Protein AF-A0A381YLC5-F1 (afdb_monomer_lite)

pLDDT: mean 78.18, std 20.58, range [37.69, 98.56]

Foldseek 3Di:
DPPPCWDQDPVRDIDGPDDDDDPDDDDPPDQQRWDADDPVSQWIWTHHPVPGTDTGRNDPDPPSDDDDDQADPDPKAAFFDWGDKDFDADCVDPVDQANGAGQWMWTWTAHGIDDPPDRKTKIFTWGDDRHHTDGQWIQTSVRDIDGVPDDDDDDLPQDDDDPPDPDDDRDSQQFDDDPDDPDRPRDPDPVDDPDDDPPDDPVNVDVVVDDDDPVCPPQFPDWDFDADPVRHGPDIDGDHDGPPDDDD

Sequence (248 aa):
SDTDAIAISAGGLVTFSQDVQVEDDIIMDSDGAILSMGESNEIQVIHELNSGILVKHNATGDGSTVRVTLETGEENIELDDVIGSLQYRAPAETTGTDAILVAAAIEAISEGDFSASNNATKLSFMTGVSEAASEAMSLSSTGSLKFPNKQGGDNILLNQTAAAGTDAGDDVTLNGTDGGSSNANSNILMEEAEAITTQTDYNTMHRMMGHMDDTATHMFPNKFKLINSSGTVLTTYHCAGTQEGVTT

Organism: NCBI:txid408172

Radius of gyration: 33.17 Å; chains: 1; bounding box: 62×63×110 Å

Structure (mmCIF, N/CA/C/O backbone):
data_AF-A0A381YLC5-F1
#
_entry.id   AF-A0A381YLC5-F1
#
loop_
_atom_site.group_PDB
_atom_site.id
_atom_site.type_symbol
_atom_site.label_atom_id
_atom_site.label_alt_id
_atom_site.label_comp_id
_atom_site.label_asym_id
_atom_site.label_entity_id
_atom_site.label_seq_id
_atom_site.pdbx_PDB_ins_code
_atom_site.Cartn_x
_atom_site.Cartn_y
_atom_site.Cartn_z
_atom_site.occupancy
_atom_site.B_iso_or_equiv
_atom_site.auth_seq_id
_atom_site.auth_comp_id
_atom_site.auth_asym_id
_atom_site.auth_atom_id
_atom_site.pdbx_PDB_model_num
ATOM 1 N N . SER A 1 1 ? 11.225 4.398 -48.429 1.00 53.34 1 SER A N 1
ATOM 2 C CA . SER A 1 1 ? 12.165 3.644 -47.588 1.00 53.34 1 SER A CA 1
ATOM 3 C C . SER A 1 1 ? 12.481 4.547 -46.431 1.00 53.34 1 SER A C 1
ATOM 5 O O . SER A 1 1 ? 12.924 5.662 -46.680 1.00 53.34 1 SER A O 1
ATOM 7 N N . ASP A 1 2 ? 12.114 4.147 -45.220 1.00 58.34 2 ASP A N 1
ATOM 8 C CA . ASP A 1 2 ? 12.449 4.955 -44.055 1.00 58.34 2 ASP A CA 1
ATOM 9 C C . ASP A 1 2 ? 13.975 5.057 -43.938 1.00 58.34 2 ASP A C 1
ATOM 11 O O . ASP A 1 2 ? 14.687 4.126 -44.327 1.00 58.34 2 ASP A O 1
ATOM 15 N N . THR A 1 3 ? 14.460 6.217 -43.518 1.00 56.22 3 THR A N 1
ATOM 16 C CA . THR A 1 3 ? 15.893 6.490 -43.386 1.00 56.22 3 THR A CA 1
ATOM 17 C C . THR A 1 3 ? 16.329 5.810 -42.096 1.00 56.22 3 THR A C 1
ATOM 19 O O . THR A 1 3 ? 16.197 6.373 -41.021 1.00 56.22 3 THR A O 1
ATOM 22 N N . ASP A 1 4 ? 16.737 4.551 -42.246 1.00 68.56 4 ASP A N 1
ATOM 23 C CA . ASP A 1 4 ? 17.267 3.635 -41.239 1.00 68.56 4 ASP A CA 1
ATOM 24 C C . ASP A 1 4 ? 16.407 3.498 -39.972 1.00 68.56 4 ASP A C 1
ATOM 26 O O . ASP A 1 4 ? 16.719 4.034 -38.912 1.00 68.56 4 ASP A O 1
ATOM 30 N N . ALA A 1 5 ? 15.359 2.667 -40.059 1.00 82.88 5 ALA A N 1
ATOM 31 C CA . ALA A 1 5 ? 14.573 2.225 -38.898 1.00 82.88 5 ALA A CA 1
ATOM 32 C C . ALA A 1 5 ? 15.434 1.604 -37.774 1.00 82.88 5 ALA A C 1
ATOM 34 O O . ALA A 1 5 ? 15.007 1.532 -36.623 1.00 82.88 5 ALA A O 1
ATOM 35 N N . ILE A 1 6 ? 16.646 1.156 -38.125 1.00 92.38 6 ILE A N 1
ATOM 36 C CA . ILE A 1 6 ? 17.671 0.637 -37.225 1.00 92.38 6 ILE A CA 1
ATOM 37 C C . ILE A 1 6 ? 19.016 1.226 -37.654 1.00 92.38 6 ILE A C 1
ATOM 39 O O . ILE A 1 6 ? 19.428 1.042 -38.799 1.00 92.38 6 ILE A O 1
ATOM 43 N N . ALA A 1 7 ? 19.733 1.862 -36.732 1.00 91.19 7 ALA A N 1
ATOM 44 C CA . ALA A 1 7 ? 21.121 2.267 -36.935 1.00 91.19 7 ALA A CA 1
ATOM 45 C C . ALA A 1 7 ? 22.030 1.565 -35.920 1.00 91.19 7 ALA A C 1
ATOM 47 O O . ALA A 1 7 ? 21.676 1.417 -34.753 1.00 91.19 7 ALA A O 1
ATOM 48 N N . ILE A 1 8 ? 23.207 1.125 -36.371 1.00 93.50 8 ILE A N 1
ATOM 49 C CA . ILE A 1 8 ? 24.238 0.523 -35.518 1.00 93.50 8 ILE A CA 1
ATOM 50 C C . ILE A 1 8 ? 25.461 1.435 -35.558 1.00 93.50 8 ILE A C 1
ATOM 52 O O . ILE A 1 8 ? 26.043 1.663 -36.620 1.00 93.50 8 ILE A O 1
ATOM 56 N N . SER A 1 9 ? 25.851 1.981 -34.410 1.00 93.44 9 SER A N 1
ATOM 57 C CA . SER A 1 9 ? 27.033 2.834 -34.315 1.00 93.44 9 SER A CA 1
ATOM 58 C C . SER A 1 9 ? 28.321 2.015 -34.445 1.00 93.44 9 SER A C 1
ATOM 60 O O . SER A 1 9 ? 28.343 0.806 -34.215 1.00 93.44 9 SER A O 1
ATOM 62 N N . ALA A 1 10 ? 29.444 2.679 -34.726 1.00 94.12 10 ALA A N 1
ATOM 63 C CA . ALA A 1 10 ? 30.758 2.026 -34.731 1.00 94.12 10 ALA A CA 1
ATOM 64 C C . ALA A 1 10 ? 31.139 1.398 -33.369 1.00 94.12 10 ALA A C 1
ATOM 66 O O . ALA A 1 10 ? 32.028 0.553 -33.315 1.00 94.12 10 ALA A O 1
ATOM 67 N N . GLY A 1 11 ? 30.472 1.806 -32.281 1.00 93.94 11 GLY A N 1
ATOM 68 C CA . GLY A 1 11 ? 30.622 1.233 -30.942 1.00 93.94 11 GLY A CA 1
ATOM 69 C C . GLY A 1 11 ? 29.635 0.107 -30.618 1.00 93.94 11 GLY A C 1
ATOM 70 O O . GLY A 1 11 ? 29.609 -0.340 -29.478 1.00 93.94 11 GLY A O 1
ATOM 71 N N . GLY A 1 12 ? 28.807 -0.328 -31.575 1.00 93.00 12 GLY A N 1
ATOM 72 C CA . GLY A 1 12 ? 27.823 -1.398 -31.378 1.00 93.00 12 GLY A CA 1
ATOM 73 C C . GLY A 1 12 ? 26.510 -0.961 -30.718 1.00 93.00 12 GLY A C 1
ATOM 74 O O . GLY A 1 12 ? 25.682 -1.815 -30.422 1.00 93.00 12 GLY A O 1
ATOM 75 N N . LEU A 1 13 ? 26.290 0.345 -30.508 1.00 92.38 13 LEU A N 1
ATOM 76 C CA . LEU A 1 13 ? 24.991 0.856 -30.058 1.00 92.38 13 LEU A CA 1
ATOM 77 C C . LEU A 1 13 ? 23.968 0.664 -31.175 1.00 92.38 13 LEU A C 1
ATOM 79 O O . LEU A 1 13 ? 24.164 1.197 -32.266 1.00 92.38 13 LEU A O 1
ATOM 83 N N . VAL A 1 14 ? 22.882 -0.039 -30.879 1.00 93.94 14 VAL A N 1
ATOM 84 C CA . VAL A 1 14 ? 21.739 -0.194 -31.780 1.00 93.94 14 VAL A CA 1
ATOM 85 C C . VAL A 1 14 ? 20.667 0.818 -31.381 1.00 93.94 14 VAL A C 1
ATOM 87 O O . VAL A 1 14 ? 20.264 0.859 -30.222 1.00 93.94 14 VAL A O 1
ATOM 90 N N . THR A 1 15 ? 20.210 1.638 -32.324 1.00 91.62 15 THR A N 1
ATOM 91 C CA . THR A 1 15 ? 19.124 2.608 -32.123 1.00 91.62 15 THR A CA 1
ATOM 92 C C . THR A 1 15 ? 17.980 2.316 -33.077 1.00 91.62 15 THR A C 1
ATOM 94 O O . THR A 1 15 ? 18.220 2.098 -34.264 1.00 91.62 15 THR A O 1
ATOM 97 N N . PHE A 1 16 ? 16.754 2.384 -32.571 1.00 92.25 16 PHE A N 1
ATOM 98 C CA . PHE A 1 16 ? 15.528 2.258 -33.351 1.00 92.25 16 PHE A CA 1
ATOM 99 C C . PHE A 1 16 ? 14.868 3.634 -33.436 1.00 92.25 16 PHE A C 1
ATOM 101 O O . PHE A 1 16 ? 14.804 4.342 -32.432 1.00 92.25 16 PHE A O 1
ATOM 108 N N . SER A 1 17 ? 14.418 4.039 -34.625 1.00 90.44 17 SER A N 1
ATOM 109 C CA . SER A 1 17 ? 13.725 5.327 -34.799 1.00 90.44 17 SER A CA 1
ATOM 110 C C . SER A 1 17 ? 12.283 5.302 -34.279 1.00 90.44 17 SER A C 1
ATOM 112 O O . SER A 1 17 ? 11.689 6.358 -34.088 1.00 90.44 17 SER A O 1
ATOM 114 N N . GLN A 1 18 ? 11.744 4.103 -34.043 1.00 89.81 18 GLN A N 1
ATOM 115 C CA . GLN A 1 18 ? 10.379 3.816 -33.609 1.00 89.81 18 GLN A CA 1
ATOM 116 C C . GLN A 1 18 ? 10.385 2.833 -32.424 1.00 89.81 18 GLN A C 1
ATOM 118 O O . GLN A 1 18 ? 11.443 2.362 -32.001 1.00 89.81 18 GLN A O 1
ATOM 123 N N . ASP A 1 19 ? 9.193 2.492 -31.931 1.00 91.25 19 ASP A N 1
ATOM 124 C CA . ASP A 1 19 ? 8.998 1.514 -30.859 1.00 91.25 19 ASP A CA 1
ATOM 125 C C . ASP A 1 19 ? 9.570 0.133 -31.207 1.00 91.25 19 ASP A C 1
ATOM 127 O O . ASP A 1 19 ? 9.487 -0.341 -32.346 1.00 91.25 19 ASP A O 1
ATOM 131 N N . VAL A 1 20 ? 10.100 -0.543 -30.187 1.00 92.81 20 VAL A N 1
ATOM 132 C CA . VAL A 1 20 ? 10.565 -1.929 -30.281 1.00 92.81 20 VAL A CA 1
ATOM 133 C C . VAL A 1 20 ? 9.460 -2.856 -29.782 1.00 92.81 20 VAL A C 1
ATOM 135 O O . VAL A 1 20 ? 9.033 -2.756 -28.636 1.00 92.81 20 VAL A O 1
ATOM 138 N N . GLN A 1 21 ? 9.024 -3.785 -30.633 1.00 93.00 21 GLN A N 1
ATOM 139 C CA . GLN A 1 21 ? 8.169 -4.908 -30.245 1.00 93.00 21 GLN A CA 1
ATOM 140 C C . GLN A 1 21 ? 9.010 -6.186 -30.270 1.00 93.00 21 GLN A C 1
ATOM 142 O O . GLN A 1 21 ? 9.657 -6.476 -31.277 1.00 93.00 21 GLN A O 1
ATOM 147 N N . VAL A 1 22 ? 9.013 -6.934 -29.167 1.00 94.38 22 VAL A N 1
ATOM 148 C CA . VAL A 1 22 ? 9.697 -8.229 -29.044 1.00 94.38 22 VAL A CA 1
ATOM 149 C C . VAL A 1 22 ? 8.626 -9.286 -28.797 1.00 94.38 22 VAL A C 1
ATOM 151 O O . VAL A 1 22 ? 7.780 -9.105 -27.927 1.00 94.38 22 VAL A O 1
ATOM 154 N N . GLU A 1 23 ? 8.620 -10.353 -29.597 1.00 96.44 23 GLU A N 1
ATOM 155 C CA . GLU A 1 23 ? 7.615 -11.427 -29.490 1.00 96.44 23 GLU A CA 1
ATOM 156 C C . GLU A 1 23 ? 7.843 -12.349 -28.278 1.00 96.44 23 GLU A C 1
ATOM 158 O O . GLU A 1 23 ? 6.945 -13.098 -27.903 1.00 96.44 23 GLU A O 1
ATOM 163 N N . ASP A 1 24 ? 9.036 -12.291 -27.687 1.00 96.12 24 ASP A N 1
ATOM 164 C CA . ASP A 1 24 ? 9.504 -13.146 -26.594 1.00 96.12 24 ASP A CA 1
ATOM 165 C C . ASP A 1 24 ? 10.288 -12.309 -25.556 1.00 96.12 24 ASP A C 1
ATOM 167 O O . ASP A 1 24 ? 10.223 -11.075 -25.553 1.00 96.12 24 ASP A O 1
ATOM 171 N N . ASP A 1 25 ? 11.039 -12.967 -24.678 1.00 95.38 25 ASP A N 1
ATOM 172 C CA . ASP A 1 25 ? 11.755 -12.342 -23.565 1.00 95.38 25 ASP A CA 1
ATOM 173 C C . ASP A 1 25 ? 12.887 -11.373 -23.969 1.00 95.38 25 ASP A C 1
ATOM 175 O O . ASP A 1 25 ? 13.646 -11.580 -24.921 1.00 95.38 25 ASP A O 1
ATOM 179 N N . ILE A 1 26 ? 13.078 -10.337 -23.141 1.00 93.44 26 ILE A N 1
ATOM 180 C CA . ILE A 1 26 ? 14.271 -9.477 -23.143 1.00 93.44 26 ILE A CA 1
ATOM 181 C C . ILE A 1 26 ? 15.200 -9.932 -22.011 1.00 93.44 26 ILE A C 1
ATOM 183 O O . ILE A 1 26 ? 14.907 -9.726 -20.834 1.00 93.44 26 ILE A O 1
ATOM 187 N N . ILE A 1 27 ? 16.349 -10.516 -22.358 1.00 93.81 27 ILE A N 1
ATOM 188 C CA . ILE A 1 27 ? 17.342 -10.984 -21.380 1.00 93.81 27 ILE A CA 1
ATOM 189 C C . ILE A 1 27 ? 18.360 -9.877 -21.086 1.00 93.81 27 ILE A C 1
ATOM 191 O O . ILE A 1 27 ? 19.118 -9.455 -21.959 1.00 93.81 27 ILE A O 1
ATOM 195 N N . MET A 1 28 ? 18.415 -9.449 -19.824 1.00 93.44 28 MET A N 1
ATOM 196 C CA . MET A 1 28 ? 19.415 -8.522 -19.293 1.00 93.44 28 MET A CA 1
ATOM 197 C C . MET A 1 28 ? 20.433 -9.281 -18.419 1.00 93.44 28 MET A C 1
ATOM 199 O O . MET A 1 28 ? 20.331 -9.290 -17.200 1.00 93.44 28 MET A O 1
ATOM 203 N N . ASP A 1 29 ? 21.410 -9.934 -19.054 1.00 93.06 29 ASP A N 1
ATOM 204 C CA . ASP A 1 29 ? 22.278 -10.988 -18.473 1.00 93.06 29 ASP A CA 1
ATOM 205 C C . ASP A 1 29 ? 23.324 -10.519 -17.431 1.00 93.06 29 ASP A C 1
ATOM 207 O O . ASP A 1 29 ? 24.177 -11.284 -16.994 1.00 93.06 29 ASP A O 1
ATOM 211 N N . SER A 1 30 ? 23.323 -9.241 -17.050 1.00 92.88 30 SER A N 1
ATOM 212 C CA . SER A 1 30 ? 24.285 -8.696 -16.083 1.00 92.88 30 SER A CA 1
ATOM 213 C C . SER A 1 30 ? 23.636 -8.420 -14.731 1.00 92.88 30 SER A C 1
ATOM 215 O O . SER A 1 30 ? 22.531 -7.881 -14.643 1.00 92.88 30 SER A O 1
ATOM 217 N N . ASP A 1 31 ? 24.368 -8.697 -13.655 1.00 92.25 31 ASP A N 1
ATOM 218 C CA . ASP A 1 31 ? 24.000 -8.210 -12.327 1.00 92.25 31 ASP A CA 1
ATOM 219 C C . ASP A 1 31 ? 23.991 -6.678 -12.323 1.00 92.25 31 ASP A C 1
ATOM 221 O O . ASP A 1 31 ? 24.934 -6.039 -12.795 1.00 92.25 31 ASP A O 1
ATOM 225 N N . GLY A 1 32 ? 22.910 -6.077 -11.819 1.00 93.94 32 GLY A N 1
ATOM 226 C CA . GLY A 1 32 ? 22.729 -4.628 -11.879 1.00 93.94 32 GLY A CA 1
ATOM 227 C C . GLY A 1 32 ? 22.336 -4.098 -13.257 1.00 93.94 32 GLY A C 1
ATOM 228 O O . GLY A 1 32 ? 22.460 -2.895 -13.481 1.00 93.94 32 GLY A O 1
ATOM 229 N N . ALA A 1 33 ? 21.885 -4.948 -14.187 1.00 96.50 33 ALA A N 1
ATOM 230 C CA . ALA A 1 33 ? 21.338 -4.466 -15.447 1.00 96.50 33 ALA A CA 1
ATOM 231 C C . ALA A 1 33 ? 20.145 -3.524 -15.219 1.00 96.50 33 ALA A C 1
ATOM 233 O O . ALA A 1 33 ? 19.367 -3.689 -14.275 1.00 96.50 33 ALA A O 1
ATOM 234 N N . ILE A 1 34 ? 20.039 -2.517 -16.087 1.00 95.56 34 ILE A N 1
ATOM 235 C CA . ILE A 1 34 ? 19.146 -1.372 -15.920 1.00 95.56 34 ILE A CA 1
ATOM 236 C C . ILE A 1 34 ? 18.247 -1.258 -17.144 1.00 95.56 34 ILE A C 1
ATOM 238 O O . ILE A 1 34 ? 18.739 -1.082 -18.260 1.00 95.56 34 ILE A O 1
ATOM 242 N N . LEU A 1 35 ? 16.938 -1.245 -16.915 1.00 94.94 35 LEU A N 1
ATOM 243 C CA . LEU A 1 35 ? 15.996 -0.626 -17.835 1.00 94.94 35 LEU A CA 1
ATOM 244 C C . LEU A 1 35 ? 15.848 0.845 -17.439 1.00 94.94 35 LEU A C 1
ATOM 246 O O . LEU A 1 35 ? 15.322 1.163 -16.372 1.00 94.94 35 LEU A O 1
ATOM 250 N N . SER A 1 36 ? 16.357 1.730 -18.291 1.00 94.31 36 SER A N 1
ATOM 251 C CA . SER A 1 36 ? 16.359 3.174 -18.070 1.00 94.31 36 SER A CA 1
ATOM 252 C C . SER A 1 36 ? 15.279 3.841 -18.910 1.00 94.31 36 SER A C 1
ATOM 254 O O . SER A 1 36 ? 15.138 3.525 -20.091 1.00 94.31 36 SER A O 1
ATOM 256 N N . MET A 1 37 ? 14.524 4.755 -18.311 1.00 93.25 37 MET A N 1
ATOM 257 C CA . MET A 1 37 ? 13.433 5.478 -18.965 1.00 93.25 37 MET A CA 1
ATOM 258 C C . MET A 1 37 ? 13.707 6.984 -18.950 1.00 93.25 37 MET A C 1
ATOM 260 O O . MET A 1 37 ? 14.444 7.471 -18.101 1.00 93.25 37 MET A O 1
ATOM 264 N N . GLY A 1 38 ? 13.114 7.704 -19.907 1.00 88.88 38 GLY A N 1
ATOM 265 C CA . GLY A 1 38 ? 13.267 9.154 -20.052 1.00 88.88 38 GLY A CA 1
ATOM 266 C C . GLY A 1 38 ? 14.613 9.587 -20.652 1.00 88.88 38 GLY A C 1
ATOM 267 O O . GLY A 1 38 ? 15.620 8.893 -20.561 1.00 88.88 38 GLY A O 1
ATOM 268 N N . GLU A 1 39 ? 14.660 10.780 -21.255 1.00 90.00 39 GLU A N 1
ATOM 269 C CA . GLU A 1 39 ? 15.903 11.329 -21.836 1.00 90.00 39 GLU A CA 1
ATOM 270 C C . GLU A 1 39 ? 17.007 11.542 -20.786 1.00 90.00 39 GLU A C 1
ATOM 272 O O . GLU A 1 39 ? 18.197 11.543 -21.103 1.00 90.00 39 GLU A O 1
ATOM 277 N N . SER A 1 40 ? 16.607 11.725 -19.524 1.00 89.94 40 SER A N 1
ATOM 278 C CA . SER A 1 40 ? 17.514 11.942 -18.394 1.00 89.94 40 SER A CA 1
ATOM 279 C C . SER A 1 40 ? 17.938 10.654 -17.685 1.00 89.94 40 SER A C 1
ATOM 281 O O . SER A 1 40 ? 18.813 10.727 -16.820 1.00 89.94 40 SER A O 1
ATOM 283 N N . ASN A 1 41 ? 17.382 9.489 -18.050 1.00 92.69 41 ASN A N 1
ATOM 284 C CA . ASN A 1 41 ? 17.703 8.191 -17.439 1.00 92.69 41 ASN A CA 1
ATOM 285 C C . ASN A 1 41 ? 17.541 8.169 -15.908 1.00 92.69 41 ASN A C 1
ATOM 287 O O . ASN A 1 41 ? 18.315 7.547 -15.173 1.00 92.69 41 ASN A O 1
ATOM 291 N N . GLU A 1 42 ? 16.578 8.935 -15.423 1.00 93.94 42 GLU A N 1
ATOM 292 C CA . GLU A 1 42 ? 16.308 9.223 -14.026 1.00 93.94 42 GLU A CA 1
ATOM 293 C C . GLU A 1 42 ? 15.464 8.131 -13.365 1.00 93.94 42 GLU A C 1
ATOM 295 O O . GLU A 1 42 ? 15.752 7.783 -12.226 1.00 93.94 42 GLU A O 1
ATOM 300 N N . ILE A 1 43 ? 14.483 7.551 -14.055 1.00 96.06 43 ILE A N 1
ATOM 301 C CA . ILE A 1 43 ? 13.680 6.423 -13.592 1.00 96.06 43 ILE A CA 1
ATOM 302 C C . ILE A 1 43 ? 14.289 5.145 -14.145 1.00 96.06 43 ILE A C 1
ATOM 304 O O . ILE A 1 43 ? 14.455 4.961 -15.352 1.00 96.06 43 ILE A O 1
ATOM 308 N N . GLN A 1 44 ? 14.628 4.251 -13.227 1.00 96.62 44 GLN A N 1
ATOM 309 C CA . GLN A 1 44 ? 15.345 3.022 -13.515 1.00 96.62 44 GLN A CA 1
ATOM 310 C C . GLN A 1 44 ? 14.646 1.838 -12.855 1.00 96.62 44 GLN A C 1
ATOM 312 O O . GLN A 1 44 ? 14.235 1.921 -11.696 1.00 96.62 44 GLN A O 1
ATOM 317 N N . VAL A 1 45 ? 14.561 0.727 -13.584 1.00 96.81 45 VAL A N 1
ATOM 318 C CA . VAL A 1 45 ? 14.244 -0.599 -13.044 1.00 96.81 45 VAL A CA 1
ATOM 319 C C . VAL A 1 45 ? 15.524 -1.420 -13.099 1.00 96.81 45 VAL A C 1
ATOM 321 O O . VAL A 1 45 ? 16.093 -1.619 -14.172 1.00 96.81 45 VAL A O 1
ATOM 324 N N . ILE A 1 46 ? 16.009 -1.836 -11.935 1.00 96.12 46 ILE A N 1
ATOM 325 C CA . ILE A 1 46 ? 17.346 -2.401 -11.760 1.00 96.12 46 ILE A CA 1
ATOM 326 C C . ILE A 1 46 ? 17.215 -3.816 -11.206 1.00 96.12 46 ILE A C 1
ATOM 328 O O . ILE A 1 46 ? 16.518 -4.038 -10.214 1.00 96.12 46 ILE A O 1
ATOM 332 N N . HIS A 1 47 ? 17.906 -4.765 -11.833 1.00 96.56 47 HIS A N 1
ATOM 333 C CA . HIS A 1 47 ? 18.064 -6.109 -11.288 1.00 96.56 47 HIS A CA 1
ATOM 334 C C . HIS A 1 47 ? 18.996 -6.080 -10.067 1.00 96.56 47 HIS A C 1
ATOM 336 O O . HIS A 1 47 ? 20.162 -5.695 -10.179 1.00 96.56 47 HIS A O 1
ATOM 342 N N . GLU A 1 48 ? 18.505 -6.526 -8.911 1.00 95.69 48 GLU A N 1
ATOM 343 C CA . GLU A 1 48 ? 19.323 -6.747 -7.720 1.00 95.69 48 GLU A CA 1
ATOM 344 C C . GLU A 1 48 ? 19.596 -8.242 -7.532 1.00 95.69 48 GLU A C 1
ATOM 346 O O . GLU A 1 48 ? 18.688 -9.021 -7.223 1.00 95.69 48 GLU A O 1
ATOM 351 N N . LEU A 1 49 ? 20.868 -8.628 -7.683 1.00 94.75 49 LEU A N 1
ATOM 352 C CA . LEU A 1 49 ? 21.333 -10.013 -7.595 1.00 94.75 49 LEU A CA 1
ATOM 353 C C . LEU A 1 49 ? 20.796 -10.710 -6.337 1.00 94.75 49 LEU A C 1
ATOM 355 O O . LEU A 1 49 ? 21.058 -10.278 -5.214 1.00 94.75 49 LEU A O 1
ATOM 359 N N . ASN A 1 50 ? 20.103 -11.835 -6.541 1.00 93.12 50 ASN A N 1
ATOM 360 C CA . ASN A 1 50 ? 19.518 -12.673 -5.486 1.00 93.12 50 ASN A CA 1
ATOM 361 C C . ASN A 1 50 ? 18.574 -11.926 -4.517 1.00 93.12 50 ASN A C 1
ATOM 363 O O . ASN A 1 50 ? 18.312 -12.430 -3.426 1.00 93.12 50 ASN A O 1
ATOM 367 N N . SER A 1 51 ? 18.084 -10.741 -4.892 1.00 94.44 51 SER A N 1
ATOM 368 C CA . SER A 1 51 ? 17.225 -9.896 -4.056 1.00 94.44 51 SER A CA 1
ATOM 369 C C . SER A 1 51 ? 15.888 -9.635 -4.745 1.00 94.44 51 SER A C 1
ATOM 371 O O . SER A 1 51 ? 14.840 -9.999 -4.214 1.00 94.44 51 SER A O 1
ATOM 373 N N . GLY A 1 52 ? 15.909 -9.076 -5.959 1.00 93.75 52 GLY A N 1
ATOM 374 C CA . GLY A 1 52 ? 14.688 -8.764 -6.695 1.00 93.75 52 GLY A CA 1
ATOM 375 C C . GLY A 1 52 ? 14.842 -7.583 -7.646 1.00 93.75 52 GLY A C 1
ATOM 376 O O . GLY A 1 52 ? 15.820 -7.486 -8.386 1.00 93.75 52 GLY A O 1
ATOM 377 N N . ILE A 1 53 ? 13.836 -6.708 -7.645 1.00 95.81 53 ILE A N 1
ATOM 378 C CA . ILE A 1 53 ? 13.739 -5.544 -8.528 1.00 95.81 53 ILE A CA 1
ATOM 379 C C . ILE A 1 53 ? 13.793 -4.269 -7.688 1.00 95.81 53 ILE A C 1
ATOM 381 O O . ILE A 1 53 ? 12.969 -4.077 -6.794 1.00 95.81 53 ILE A O 1
ATOM 385 N N . LEU A 1 54 ? 14.707 -3.367 -8.036 1.00 95.94 54 LEU A N 1
ATOM 386 C CA . LEU A 1 54 ? 14.777 -2.019 -7.486 1.00 95.94 54 LEU A CA 1
ATOM 387 C C . LEU A 1 54 ? 14.201 -1.018 -8.492 1.00 95.94 54 LEU A C 1
ATOM 389 O O . LEU A 1 54 ? 14.725 -0.861 -9.593 1.00 95.94 54 LEU A O 1
ATOM 393 N N . VAL A 1 55 ? 13.153 -0.298 -8.091 1.00 96.50 55 VAL A N 1
ATOM 394 C CA . VAL A 1 55 ? 12.648 0.870 -8.827 1.00 96.50 55 VAL A CA 1
ATOM 395 C C . VAL A 1 55 ? 13.255 2.121 -8.205 1.00 96.50 55 VAL A C 1
ATOM 397 O O . VAL A 1 55 ? 13.068 2.382 -7.015 1.00 96.50 55 VAL A O 1
ATOM 400 N N . LYS A 1 56 ? 14.008 2.890 -8.991 1.00 95.06 56 LYS A N 1
ATOM 401 C CA . LYS A 1 56 ? 14.833 3.995 -8.495 1.00 95.06 56 LYS A CA 1
ATOM 402 C C . LYS A 1 56 ? 14.597 5.275 -9.283 1.00 95.06 56 LYS A C 1
ATOM 404 O O . LYS A 1 56 ? 14.529 5.249 -10.505 1.00 95.06 56 LYS A O 1
ATOM 409 N N . HIS A 1 57 ? 14.586 6.396 -8.564 1.00 95.62 57 HIS A N 1
ATOM 410 C CA . HIS A 1 57 ? 14.836 7.716 -9.123 1.00 95.62 57 HIS A CA 1
ATOM 411 C C . HIS A 1 57 ? 16.302 8.079 -8.846 1.00 95.62 57 HIS A C 1
ATOM 413 O O . HIS A 1 57 ? 16.731 8.145 -7.694 1.00 95.62 57 HIS A O 1
ATOM 419 N N . ASN A 1 58 ? 17.111 8.210 -9.894 1.00 93.62 58 ASN A N 1
ATOM 420 C CA . ASN A 1 58 ? 18.565 8.321 -9.804 1.00 93.62 58 ASN A CA 1
ATOM 421 C C . ASN A 1 58 ? 19.056 9.758 -9.557 1.00 93.62 58 ASN A C 1
ATOM 423 O O . ASN A 1 58 ? 20.235 9.960 -9.263 1.00 93.62 58 ASN A O 1
ATOM 427 N N . ALA A 1 59 ? 18.177 10.759 -9.651 1.00 92.25 59 ALA A N 1
ATOM 428 C CA . ALA A 1 59 ? 18.526 12.123 -9.274 1.00 92.25 59 ALA A CA 1
ATOM 429 C C . ALA A 1 59 ? 18.763 12.232 -7.755 1.00 92.25 59 ALA A C 1
ATOM 431 O O . ALA A 1 59 ? 18.076 11.607 -6.951 1.00 92.25 59 ALA A O 1
ATOM 432 N N . THR A 1 60 ? 19.740 13.049 -7.356 1.00 90.50 60 THR A N 1
ATOM 433 C CA . THR A 1 60 ? 20.137 13.231 -5.945 1.00 90.50 60 THR A CA 1
ATOM 434 C C . THR A 1 60 ? 19.625 14.536 -5.330 1.00 90.50 60 THR A C 1
ATOM 436 O O . THR A 1 60 ? 20.000 14.876 -4.210 1.00 90.50 60 THR A O 1
ATOM 439 N N . GLY A 1 61 ? 18.842 15.318 -6.077 1.00 92.44 61 GLY A N 1
ATOM 440 C CA . GLY A 1 61 ? 18.246 16.563 -5.591 1.00 92.44 61 GLY A CA 1
ATOM 441 C C . GLY A 1 61 ? 17.045 16.309 -4.678 1.00 92.44 61 GLY A C 1
ATOM 442 O O . GLY A 1 61 ? 16.450 15.231 -4.711 1.00 92.44 61 GLY A O 1
ATOM 443 N N . ASP A 1 62 ? 16.667 17.314 -3.892 1.00 92.81 62 ASP A N 1
ATOM 444 C CA . ASP A 1 62 ? 15.426 17.281 -3.111 1.00 92.81 62 ASP A CA 1
ATOM 445 C C . ASP A 1 62 ? 14.194 17.080 -4.021 1.00 92.81 62 ASP A C 1
ATOM 447 O O . ASP A 1 62 ? 14.181 17.527 -5.169 1.00 92.81 62 ASP A O 1
ATOM 451 N N . GLY A 1 63 ? 13.175 16.372 -3.527 1.00 90.62 63 GLY A N 1
ATOM 452 C CA . GLY A 1 63 ? 11.957 16.043 -4.285 1.00 90.62 63 GLY A CA 1
ATOM 453 C C . GLY A 1 63 ? 12.059 14.834 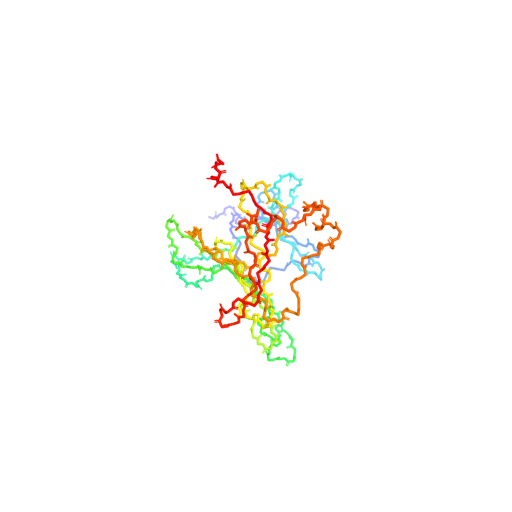-5.227 1.00 90.62 63 GLY A C 1
ATOM 454 O O . GLY A 1 63 ? 11.102 14.530 -5.936 1.00 90.62 63 GLY A O 1
ATOM 455 N N . SER A 1 64 ? 13.176 14.106 -5.207 1.00 92.56 64 SER A N 1
ATOM 456 C CA . SER A 1 64 ? 13.468 12.941 -6.057 1.00 92.56 64 SER A CA 1
ATOM 457 C C . SER A 1 64 ? 12.694 11.662 -5.672 1.00 92.56 64 SER A C 1
ATOM 459 O O . SER A 1 64 ? 13.292 10.619 -5.424 1.00 92.56 64 SER A O 1
ATOM 461 N N . THR A 1 65 ? 11.364 11.737 -5.603 1.00 93.75 65 THR A N 1
ATOM 462 C CA . THR A 1 65 ? 10.489 10.648 -5.131 1.00 93.75 65 THR A CA 1
ATOM 463 C C . THR A 1 65 ? 10.235 9.600 -6.215 1.00 93.75 65 THR A C 1
ATOM 465 O O . THR A 1 65 ? 9.868 9.942 -7.335 1.00 93.75 65 THR A O 1
ATOM 468 N N . VAL A 1 66 ? 10.341 8.316 -5.864 1.00 95.06 66 VAL A N 1
ATOM 469 C CA . VAL A 1 66 ? 9.846 7.212 -6.703 1.00 95.06 66 VAL A CA 1
ATOM 470 C C . VAL A 1 66 ? 8.345 7.042 -6.484 1.00 95.06 66 VAL A C 1
ATOM 472 O O . VAL A 1 66 ? 7.889 6.978 -5.344 1.00 95.06 66 VAL A O 1
ATOM 475 N N . ARG A 1 67 ? 7.578 6.930 -7.570 1.00 94.75 67 ARG A N 1
ATOM 476 C CA . ARG A 1 67 ? 6.145 6.622 -7.537 1.00 94.75 67 ARG A CA 1
ATOM 477 C C . ARG A 1 67 ? 5.849 5.454 -8.466 1.00 94.75 67 ARG A C 1
ATOM 479 O O . ARG A 1 67 ? 6.225 5.492 -9.631 1.00 94.75 67 ARG A O 1
ATOM 486 N N . VAL A 1 68 ? 5.128 4.467 -7.947 1.00 95.19 68 VAL A N 1
ATOM 487 C CA . VAL A 1 68 ? 4.467 3.430 -8.742 1.00 95.19 68 VAL A CA 1
ATOM 488 C C . VAL A 1 68 ? 2.971 3.689 -8.634 1.00 95.19 68 VAL A C 1
ATOM 490 O O . VAL A 1 68 ? 2.435 3.707 -7.527 1.00 95.19 68 VAL A O 1
ATOM 493 N N . THR A 1 69 ? 2.319 3.941 -9.765 1.00 96.94 69 THR A N 1
ATOM 494 C CA . THR A 1 69 ? 0.869 4.147 -9.831 1.00 96.94 69 THR A CA 1
ATOM 495 C C . THR A 1 69 ? 0.224 2.884 -10.390 1.00 96.94 69 THR A C 1
ATOM 497 O O . THR A 1 69 ? 0.669 2.376 -11.417 1.00 96.94 69 THR A O 1
ATOM 500 N N . LEU A 1 70 ? -0.806 2.379 -9.710 1.00 96.88 70 LEU A N 1
ATOM 501 C CA . LEU A 1 70 ? -1.683 1.327 -10.218 1.00 96.88 70 LEU A CA 1
ATOM 502 C C . LEU A 1 70 ? -2.996 1.990 -10.636 1.00 96.88 70 LEU A C 1
ATOM 504 O O . LEU A 1 70 ? -3.623 2.660 -9.816 1.00 96.88 70 LEU A O 1
ATOM 508 N N . GLU A 1 71 ? -3.374 1.839 -11.901 1.00 96.75 71 GLU A N 1
ATOM 509 C CA . GLU A 1 71 ? -4.577 2.441 -12.479 1.00 96.75 71 GLU A CA 1
ATOM 510 C C . GLU A 1 71 ? -5.386 1.342 -13.169 1.00 96.75 71 GLU A C 1
ATOM 512 O O . GLU A 1 71 ? -4.839 0.572 -13.963 1.00 96.75 71 GLU A O 1
ATOM 517 N N . THR A 1 72 ? -6.682 1.264 -12.866 1.00 96.88 72 THR A N 1
ATOM 518 C CA . THR A 1 72 ? -7.615 0.446 -13.645 1.00 96.88 72 THR A CA 1
ATOM 519 C C . THR A 1 72 ? -8.075 1.228 -14.877 1.00 96.88 72 THR A C 1
ATOM 521 O O . THR A 1 72 ? -8.235 2.447 -14.830 1.00 96.88 72 THR A O 1
ATOM 524 N N . GLY A 1 73 ? -8.272 0.525 -15.993 1.00 96.88 73 GLY A N 1
ATOM 525 C CA . GLY A 1 73 ? -8.822 1.093 -17.227 1.00 96.88 73 GLY A CA 1
ATOM 526 C C . GLY A 1 73 ? -10.352 1.113 -17.265 1.00 96.88 73 GLY A C 1
ATOM 527 O O . GLY A 1 73 ? -10.927 1.391 -18.314 1.00 96.88 73 GLY A O 1
ATOM 528 N N . GLU A 1 74 ? -11.010 0.754 -16.164 1.00 96.44 74 GLU A N 1
ATOM 529 C CA . GLU A 1 74 ? -12.465 0.706 -16.064 1.00 96.44 74 GLU A CA 1
ATOM 530 C C . GLU A 1 74 ? -13.088 2.106 -16.130 1.00 96.44 74 GLU A C 1
ATOM 532 O O . GLU A 1 74 ? -12.655 3.042 -15.460 1.00 96.44 74 GLU A O 1
ATOM 537 N N . GLU A 1 75 ? -14.125 2.253 -16.959 1.00 95.38 75 GLU A N 1
ATOM 538 C CA . GLU A 1 75 ? -14.818 3.534 -17.154 1.00 95.38 75 GLU A CA 1
ATOM 539 C C . GLU A 1 75 ? -15.864 3.824 -16.065 1.00 95.38 75 GLU A C 1
ATOM 541 O O . GLU A 1 75 ? -16.274 4.973 -15.894 1.00 95.38 75 GLU A O 1
ATOM 546 N N . ASN A 1 76 ? -16.308 2.794 -15.343 1.00 96.50 76 ASN A N 1
ATOM 547 C CA . ASN A 1 76 ? -17.308 2.885 -14.288 1.00 96.50 76 ASN A CA 1
ATOM 548 C C . ASN A 1 76 ? -16.827 2.077 -13.083 1.00 96.50 76 ASN A C 1
ATOM 550 O O . ASN A 1 76 ? -16.761 0.859 -13.183 1.00 96.50 76 ASN A O 1
ATOM 554 N N . ILE A 1 77 ? -16.492 2.768 -11.991 1.00 98.31 77 ILE A N 1
ATOM 555 C CA . ILE A 1 77 ? -16.100 2.154 -10.719 1.00 98.31 77 ILE A CA 1
ATOM 556 C C . ILE A 1 77 ? -17.321 2.158 -9.810 1.00 98.31 77 ILE A C 1
ATOM 558 O O . ILE A 1 77 ? -17.829 3.228 -9.466 1.00 98.31 77 ILE A O 1
ATOM 562 N N . GLU A 1 78 ? -17.766 0.975 -9.425 1.00 97.75 78 GLU A N 1
ATOM 563 C CA . GLU A 1 78 ? -18.907 0.698 -8.560 1.00 97.75 78 GLU A CA 1
ATO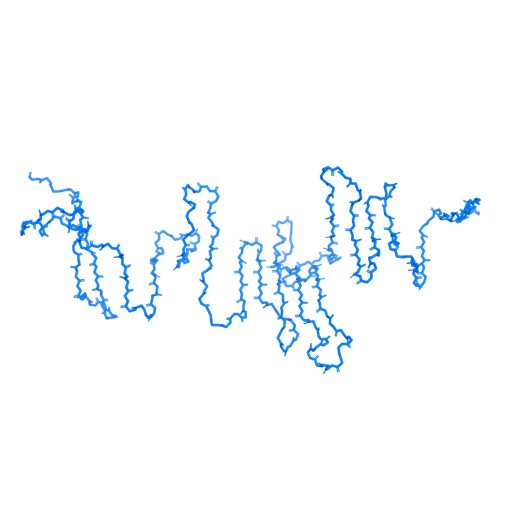M 564 C C . GLU A 1 78 ? -18.425 0.229 -7.177 1.00 97.75 78 GLU A C 1
ATOM 566 O O . GLU A 1 78 ? -17.227 0.095 -6.911 1.00 97.75 78 GLU A O 1
ATOM 571 N N . LEU A 1 79 ? -19.353 0.042 -6.235 1.00 97.75 79 LEU A N 1
ATOM 572 C CA . LEU A 1 79 ? -19.043 -0.487 -4.900 1.00 97.75 79 LEU A CA 1
ATOM 573 C C . LEU A 1 79 ? -18.278 -1.823 -4.979 1.00 97.75 79 LEU A C 1
ATOM 575 O O . LEU A 1 79 ? -18.695 -2.728 -5.693 1.00 97.75 79 LEU A O 1
ATOM 579 N N . ASP A 1 80 ? -17.232 -1.960 -4.157 1.00 97.19 80 ASP A N 1
ATOM 580 C CA . ASP A 1 80 ? -16.385 -3.155 -4.019 1.00 97.19 80 ASP A CA 1
ATOM 581 C C . ASP A 1 80 ? -15.445 -3.463 -5.206 1.00 97.19 80 ASP A C 1
ATOM 583 O O . ASP A 1 80 ? -14.730 -4.468 -5.169 1.00 97.19 80 ASP A O 1
ATOM 587 N N . ASP A 1 81 ? -15.342 -2.578 -6.203 1.00 98.19 81 ASP A N 1
ATOM 588 C CA . ASP A 1 81 ? -14.356 -2.725 -7.282 1.00 98.19 81 ASP A CA 1
ATOM 589 C C . ASP A 1 81 ? -12.912 -2.542 -6.787 1.00 98.19 81 ASP A C 1
ATOM 591 O O . ASP A 1 81 ? -12.594 -1.618 -6.028 1.00 98.19 81 ASP A O 1
ATOM 595 N N . VAL A 1 82 ? -12.011 -3.415 -7.253 1.00 98.12 82 VAL A N 1
ATOM 596 C CA . VAL A 1 82 ? -10.577 -3.389 -6.924 1.00 98.12 82 VAL A CA 1
ATOM 597 C C . VAL A 1 82 ? -9.816 -2.578 -7.971 1.00 98.12 82 VAL A C 1
ATOM 599 O O . VAL A 1 82 ? -9.640 -3.006 -9.107 1.00 98.12 82 VAL A O 1
ATOM 602 N N . ILE A 1 83 ? -9.286 -1.427 -7.564 1.00 97.81 83 ILE A N 1
ATOM 603 C CA . ILE A 1 83 ? -8.530 -0.511 -8.436 1.00 97.81 83 ILE A CA 1
ATOM 604 C C . ILE A 1 83 ? -7.093 -1.009 -8.646 1.00 97.81 83 ILE A C 1
ATOM 606 O O . ILE A 1 83 ? -6.499 -0.829 -9.708 1.00 97.81 83 ILE A O 1
ATOM 610 N N . GLY A 1 84 ? -6.517 -1.634 -7.618 1.00 98.06 84 GLY A N 1
ATOM 611 C CA . GLY A 1 84 ? -5.164 -2.176 -7.647 1.00 98.06 84 GLY A CA 1
ATOM 612 C C . GLY A 1 84 ? -4.925 -3.154 -6.502 1.00 98.06 84 GLY A C 1
ATOM 613 O O . GLY A 1 84 ? -5.494 -3.003 -5.421 1.00 98.06 84 GLY A O 1
ATOM 614 N N . SER A 1 85 ? -4.072 -4.152 -6.746 1.00 97.81 85 SER A N 1
ATOM 615 C CA . SER A 1 85 ? -3.793 -5.248 -5.812 1.00 97.81 85 SER A CA 1
ATOM 616 C C . SER A 1 85 ? -2.304 -5.601 -5.814 1.00 97.81 85 SER A C 1
ATOM 618 O O . SER A 1 85 ? -1.671 -5.691 -6.869 1.00 97.81 85 SER A O 1
ATOM 620 N N . LEU A 1 86 ? -1.747 -5.817 -4.623 1.00 98.12 86 LEU A N 1
ATOM 621 C CA . LEU A 1 86 ? -0.422 -6.391 -4.400 1.00 98.12 86 LEU A CA 1
ATOM 622 C C . LEU A 1 86 ? -0.582 -7.711 -3.646 1.00 98.12 86 LEU A C 1
ATOM 624 O O . LEU A 1 86 ? -1.090 -7.715 -2.529 1.00 98.12 86 LEU A O 1
ATOM 628 N N . GLN A 1 87 ? -0.135 -8.823 -4.235 1.00 98.19 87 GLN A N 1
ATOM 629 C CA . GLN A 1 87 ? -0.356 -10.173 -3.701 1.00 98.19 87 GLN A CA 1
ATOM 630 C C . GLN A 1 87 ? 0.956 -10.895 -3.383 1.00 98.19 87 GLN A C 1
ATOM 632 O O . GLN A 1 87 ? 1.922 -10.822 -4.143 1.00 98.19 87 GLN A O 1
ATOM 637 N N . TYR A 1 88 ? 0.957 -11.668 -2.295 1.00 97.94 88 TYR A N 1
ATOM 638 C CA . TYR A 1 88 ? 2.106 -12.439 -1.817 1.00 97.94 88 TYR A CA 1
ATOM 639 C C . T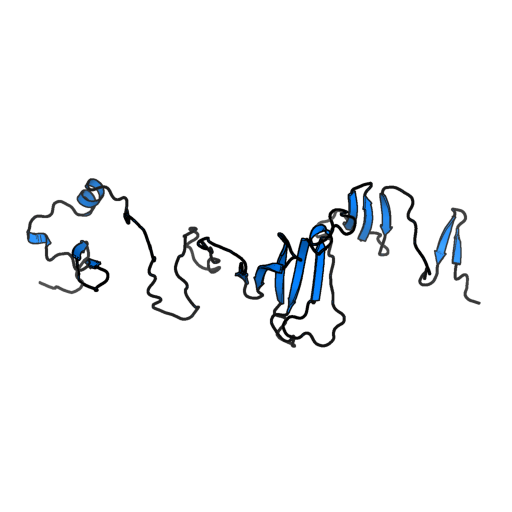YR A 1 88 ? 1.784 -13.938 -1.840 1.00 97.94 88 TYR A C 1
ATOM 641 O O . TYR A 1 88 ? 0.814 -14.389 -1.223 1.00 97.94 88 TYR A O 1
ATOM 649 N N . ARG A 1 89 ? 2.579 -14.721 -2.584 1.00 96.81 89 ARG A N 1
ATOM 650 C CA . ARG A 1 89 ? 2.297 -16.136 -2.893 1.00 96.81 89 ARG A CA 1
ATOM 651 C C . ARG A 1 89 ? 3.564 -16.986 -2.900 1.00 96.81 89 ARG A C 1
ATOM 653 O O . ARG A 1 89 ? 4.625 -16.504 -3.285 1.00 96.81 89 ARG A O 1
ATOM 660 N N . ALA A 1 90 ? 3.420 -18.272 -2.582 1.00 96.81 90 ALA A N 1
ATOM 661 C CA . ALA A 1 90 ? 4.476 -19.279 -2.699 1.00 96.81 90 ALA A CA 1
ATOM 662 C C . ALA A 1 90 ? 4.023 -20.452 -3.598 1.00 96.81 90 ALA A C 1
ATOM 664 O O . ALA A 1 90 ? 3.831 -21.566 -3.123 1.00 96.81 90 ALA A O 1
ATOM 665 N N . PRO A 1 91 ? 3.832 -20.244 -4.916 1.00 95.62 91 PRO A N 1
ATOM 666 C CA . PRO A 1 91 ? 3.249 -21.265 -5.796 1.00 95.62 91 PRO A CA 1
ATOM 667 C C . PRO A 1 91 ? 4.119 -22.521 -5.951 1.00 95.62 91 PRO A C 1
ATOM 669 O O . PRO A 1 91 ? 3.607 -23.579 -6.302 1.00 95.62 91 PRO A O 1
ATOM 672 N N . ALA A 1 92 ? 5.426 -22.404 -5.707 1.00 96.12 92 ALA A N 1
ATOM 673 C CA . ALA A 1 92 ? 6.357 -23.526 -5.732 1.00 96.12 92 ALA A CA 1
ATOM 674 C C . ALA A 1 92 ? 6.345 -24.351 -4.433 1.00 96.12 92 ALA A C 1
ATOM 676 O O . ALA A 1 92 ? 7.087 -25.330 -4.351 1.00 96.12 92 ALA A O 1
ATOM 677 N N . GLU A 1 93 ? 5.553 -23.971 -3.419 1.00 97.06 93 GLU A N 1
ATOM 678 C CA . GLU A 1 93 ? 5.519 -24.736 -2.180 1.00 97.06 93 GLU A CA 1
ATOM 679 C C . GLU A 1 93 ? 4.885 -26.118 -2.404 1.00 97.06 93 GLU A C 1
ATOM 681 O O . GLU A 1 93 ? 3.760 -26.263 -2.883 1.00 97.06 93 GLU A O 1
ATOM 686 N N . THR A 1 94 ? 5.632 -27.154 -2.052 1.00 94.12 94 THR A N 1
ATOM 687 C CA . THR A 1 94 ? 5.334 -28.554 -2.355 1.00 94.12 94 THR A CA 1
ATOM 688 C C . THR A 1 94 ? 4.393 -29.218 -1.355 1.00 94.12 94 THR A C 1
ATOM 690 O O . THR A 1 94 ? 3.837 -30.269 -1.675 1.00 94.12 94 THR A O 1
ATOM 693 N N . THR A 1 95 ? 4.165 -28.630 -0.172 1.00 91.50 95 THR A N 1
ATOM 694 C CA . THR A 1 95 ? 3.174 -29.151 0.790 1.00 91.50 95 THR A CA 1
ATOM 695 C C . THR A 1 95 ? 1.727 -28.997 0.304 1.00 91.50 95 THR A C 1
ATOM 697 O O . THR A 1 95 ? 0.856 -29.745 0.749 1.00 91.50 95 THR A O 1
ATOM 700 N N . GLY A 1 96 ? 1.478 -28.122 -0.680 1.00 85.62 96 GLY A N 1
ATOM 701 C CA . GLY A 1 96 ? 0.191 -27.975 -1.365 1.00 85.62 96 GLY A CA 1
ATOM 702 C C . GLY A 1 96 ? -0.922 -27.365 -0.504 1.00 85.62 96 GLY A C 1
ATOM 703 O O . GLY A 1 96 ? -0.685 -26.837 0.579 1.00 85.62 96 GLY A O 1
ATOM 704 N N . THR A 1 97 ? -2.167 -27.436 -0.993 1.00 92.25 97 THR A N 1
ATOM 705 C CA . THR A 1 97 ? -3.371 -26.865 -0.346 1.00 92.25 97 THR A CA 1
ATOM 706 C C . THR A 1 97 ? -3.274 -25.348 -0.134 1.00 92.25 97 THR A C 1
ATOM 708 O O . THR A 1 97 ? -3.138 -24.624 -1.119 1.00 92.25 97 THR A O 1
ATOM 711 N N . ASP A 1 98 ? -3.316 -24.865 1.107 1.00 94.50 98 ASP A N 1
ATOM 712 C CA . ASP A 1 98 ? -3.289 -23.435 1.430 1.00 94.50 98 ASP A CA 1
ATOM 713 C C . ASP A 1 98 ? -1.919 -22.801 1.150 1.00 94.50 98 ASP A C 1
ATOM 715 O O . ASP A 1 98 ? -1.835 -21.614 0.841 1.00 94.50 98 ASP A O 1
ATOM 719 N N . ALA A 1 99 ? -0.844 -23.600 1.160 1.00 94.25 99 ALA A N 1
ATOM 720 C CA . ALA A 1 99 ? 0.531 -23.126 0.989 1.00 94.25 99 ALA A CA 1
ATOM 721 C C . ALA A 1 99 ? 0.804 -22.457 -0.376 1.00 94.25 99 ALA A C 1
ATOM 723 O O . ALA A 1 99 ? 1.747 -21.678 -0.500 1.00 94.25 99 ALA A O 1
ATOM 724 N N . ILE A 1 100 ? -0.020 -22.740 -1.394 1.00 96.06 100 ILE A N 1
ATOM 725 C CA . ILE A 1 100 ? 0.117 -22.198 -2.762 1.00 96.06 100 ILE A CA 1
ATOM 726 C C . ILE A 1 100 ? -0.923 -21.112 -3.103 1.00 96.06 100 ILE A C 1
ATOM 728 O O . ILE A 1 100 ? -0.923 -20.556 -4.215 1.00 96.06 100 ILE A O 1
ATOM 732 N N . LEU A 1 101 ? -1.828 -20.814 -2.166 1.00 96.62 101 LEU A N 1
ATOM 733 C CA . LEU A 1 101 ? -2.829 -19.757 -2.301 1.00 96.62 101 LEU A CA 1
ATOM 734 C C . LEU A 1 101 ? -2.196 -18.375 -2.055 1.00 96.62 101 LEU A C 1
ATOM 736 O O . LEU A 1 101 ? -0.982 -18.228 -1.897 1.00 96.62 101 LEU A O 1
ATOM 740 N N . VAL A 1 102 ? -3.020 -17.328 -2.100 1.00 97.75 102 VAL A N 1
ATOM 741 C CA . VAL A 1 102 ? -2.615 -15.985 -1.668 1.00 97.75 102 VAL A CA 1
ATOM 742 C C . VAL A 1 102 ? -2.480 -15.995 -0.153 1.00 97.75 102 VAL A C 1
ATOM 744 O O . VAL A 1 102 ? -3.474 -16.174 0.542 1.00 97.75 102 VAL A O 1
ATOM 747 N N . ALA A 1 103 ? -1.257 -15.824 0.349 1.00 97.44 103 ALA A N 1
ATOM 748 C CA . ALA A 1 103 ? -0.970 -15.838 1.784 1.00 97.44 103 ALA A CA 1
ATOM 749 C C . ALA A 1 103 ? -1.225 -14.467 2.431 1.00 97.44 103 ALA A C 1
ATOM 751 O O . ALA A 1 103 ? -1.638 -14.381 3.588 1.00 97.44 103 ALA A O 1
ATOM 752 N N . ALA A 1 104 ? -1.009 -13.393 1.668 1.00 98.25 104 ALA A N 1
ATOM 753 C CA . ALA A 1 104 ? -1.344 -12.027 2.045 1.00 98.25 104 ALA A CA 1
ATOM 754 C C . ALA A 1 104 ? -1.609 -11.170 0.801 1.00 98.25 104 ALA A C 1
ATOM 756 O O . ALA A 1 104 ? -1.126 -11.495 -0.290 1.00 98.25 104 ALA A O 1
ATOM 757 N N . ALA A 1 105 ? -2.325 -10.060 0.974 1.00 98.56 105 ALA A N 1
ATOM 758 C CA . ALA A 1 105 ? -2.523 -9.057 -0.070 1.00 98.56 105 ALA A CA 1
ATOM 759 C C . ALA A 1 105 ? -2.793 -7.656 0.503 1.00 98.56 105 ALA A C 1
ATOM 761 O O . ALA A 1 105 ? -3.154 -7.509 1.675 1.00 98.56 105 ALA A O 1
ATOM 762 N N . ILE A 1 106 ? -2.616 -6.636 -0.338 1.00 98.50 106 ILE A N 1
ATOM 763 C CA . ILE A 1 106 ? -3.056 -5.258 -0.097 1.00 98.50 106 ILE A CA 1
ATOM 764 C C . ILE A 1 106 ? -3.856 -4.800 -1.312 1.00 98.50 106 ILE A C 1
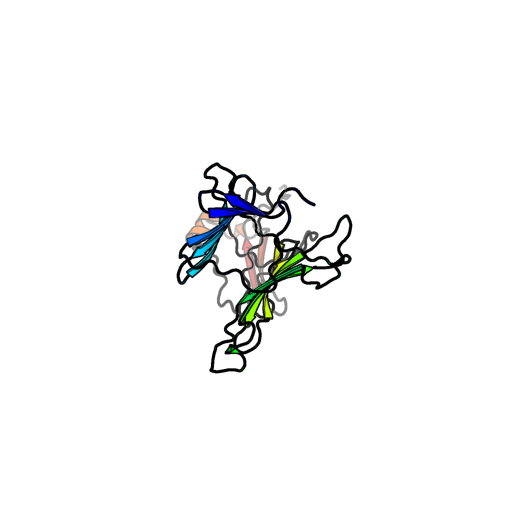ATOM 766 O O . ILE A 1 106 ? -3.347 -4.867 -2.431 1.00 98.50 106 ILE A O 1
ATOM 770 N N . GLU A 1 107 ? -5.073 -4.309 -1.093 1.00 98.56 107 GLU A N 1
ATOM 771 C CA . GLU A 1 107 ? -5.986 -3.912 -2.168 1.00 98.56 107 GLU A CA 1
ATOM 772 C C . GLU A 1 107 ? -6.573 -2.521 -1.930 1.00 98.56 107 GLU A C 1
ATOM 774 O O . GLU A 1 107 ? -6.971 -2.184 -0.812 1.00 98.56 107 GLU A O 1
ATOM 779 N N . ALA A 1 108 ? -6.632 -1.715 -2.990 1.00 98.50 108 ALA A N 1
ATOM 780 C CA . ALA A 1 108 ? -7.396 -0.473 -3.021 1.00 98.50 108 ALA A CA 1
ATOM 781 C C . ALA A 1 108 ? -8.790 -0.775 -3.578 1.00 98.50 108 ALA A C 1
ATOM 783 O O . ALA A 1 108 ? -8.912 -1.143 -4.746 1.00 98.50 108 ALA A O 1
ATOM 784 N N . ILE A 1 109 ? -9.814 -0.645 -2.734 1.00 98.44 109 ILE A N 1
ATOM 785 C CA . ILE A 1 109 ? -11.182 -1.082 -3.031 1.00 98.44 109 ILE A CA 1
ATOM 786 C C . ILE A 1 109 ? -12.135 0.105 -2.914 1.00 98.44 109 ILE A C 1
ATOM 788 O O . ILE A 1 109 ? -12.118 0.822 -1.911 1.00 98.44 109 ILE A O 1
ATOM 792 N N . SER A 1 110 ? -12.968 0.302 -3.927 1.00 98.38 110 SER A N 1
ATOM 793 C CA . SER A 1 110 ? -14.043 1.291 -3.942 1.00 98.38 110 SER A CA 1
ATOM 794 C C . SER A 1 110 ? -15.026 1.097 -2.777 1.00 98.38 110 SER A C 1
ATOM 796 O O . SER A 1 110 ? -15.447 -0.017 -2.468 1.00 98.38 110 SER A O 1
ATOM 798 N N . GLU A 1 111 ? -15.430 2.196 -2.136 1.00 98.12 111 GLU A N 1
ATOM 799 C CA . GLU A 1 111 ? -16.475 2.217 -1.097 1.00 98.12 111 GLU A CA 1
ATOM 800 C C . GLU A 1 111 ? -17.844 2.666 -1.644 1.00 98.12 111 GLU A C 1
ATOM 802 O O . GLU A 1 111 ? -18.768 2.940 -0.873 1.00 98.12 111 GLU A O 1
ATOM 807 N N . GLY A 1 112 ? -17.981 2.760 -2.969 1.00 97.25 112 GLY A N 1
ATOM 808 C CA . GLY A 1 112 ? -19.200 3.143 -3.674 1.00 97.25 112 GLY A CA 1
ATOM 809 C C . GLY A 1 112 ? -18.899 3.796 -5.020 1.00 97.25 112 GLY A C 1
ATOM 810 O O . GLY A 1 112 ? -17.749 4.096 -5.326 1.00 97.25 112 GLY A O 1
ATOM 811 N N . ASP A 1 113 ? -19.945 4.074 -5.793 1.00 97.31 113 ASP A N 1
ATOM 812 C CA . ASP A 1 113 ? -19.800 4.551 -7.169 1.00 97.31 113 ASP A CA 1
ATOM 813 C C . ASP A 1 113 ? -18.951 5.825 -7.275 1.00 97.31 113 ASP A C 1
ATOM 815 O O . ASP A 1 113 ? -19.191 6.836 -6.588 1.00 97.31 113 ASP A O 1
ATOM 819 N N . PHE A 1 114 ? -17.965 5.801 -8.171 1.00 97.75 114 PHE A N 1
ATOM 820 C CA . PHE A 1 114 ? -17.174 6.986 -8.464 1.00 97.75 114 PHE A CA 1
ATOM 821 C C . PHE A 1 114 ? -18.013 8.005 -9.232 1.00 97.75 114 PHE A C 1
ATOM 823 O O . PHE A 1 114 ? -18.843 7.696 -10.085 1.00 97.75 114 PHE A O 1
ATOM 830 N N . SER A 1 115 ? -17.793 9.276 -8.925 1.00 96.50 115 SER A N 1
ATOM 831 C CA . SER A 1 115 ? -18.453 10.395 -9.587 1.00 96.50 115 SER A CA 1
ATOM 832 C C . SER A 1 115 ? -17.537 11.612 -9.612 1.00 96.50 115 SER A C 1
ATOM 834 O O . SER A 1 115 ? -16.435 11.599 -9.067 1.00 96.50 115 SER A O 1
ATOM 836 N N . ALA A 1 116 ? -18.018 12.720 -10.179 1.00 97.00 116 ALA A N 1
ATOM 837 C CA . ALA A 1 116 ? -17.279 13.982 -10.201 1.00 97.00 116 ALA A CA 1
ATOM 838 C C . ALA A 1 116 ? -16.887 14.511 -8.803 1.00 97.00 116 ALA A C 1
ATOM 840 O O . ALA A 1 116 ? -16.021 15.379 -8.706 1.00 97.00 116 ALA A O 1
ATOM 841 N N . SER A 1 117 ? -17.525 14.026 -7.731 1.00 95.88 117 SER A N 1
ATOM 842 C CA . SER A 1 117 ? -17.248 14.439 -6.351 1.00 95.88 117 SER A CA 1
ATOM 843 C C . SER A 1 117 ? -17.097 13.277 -5.366 1.00 95.88 117 SER A C 1
ATOM 845 O O . SER A 1 117 ? -17.098 13.521 -4.162 1.00 95.88 117 SER A O 1
ATOM 847 N N . ASN A 1 118 ? -17.019 12.032 -5.841 1.00 96.25 118 ASN A N 1
ATOM 848 C CA . ASN A 1 118 ? -16.861 10.859 -4.985 1.00 96.25 118 ASN A CA 1
ATOM 849 C C . ASN A 1 118 ? -15.846 9.897 -5.593 1.00 96.25 118 ASN A C 1
ATOM 851 O O . ASN A 1 118 ? -15.986 9.502 -6.743 1.00 96.25 118 ASN A O 1
ATOM 855 N N . ASN A 1 119 ? -14.857 9.517 -4.801 1.00 96.94 119 ASN A N 1
ATOM 856 C CA . ASN A 1 119 ? -13.868 8.495 -5.123 1.00 96.94 119 ASN A CA 1
ATOM 857 C C . ASN A 1 119 ? -13.453 7.744 -3.848 1.00 96.94 119 ASN A C 1
ATOM 859 O O . ASN A 1 119 ? -12.286 7.387 -3.662 1.00 96.94 119 ASN A O 1
ATOM 863 N N . ALA A 1 120 ? -14.406 7.596 -2.920 1.00 98.31 120 ALA A N 1
ATOM 864 C CA . ALA A 1 120 ? -14.189 6.939 -1.642 1.00 98.31 120 ALA A CA 1
ATOM 865 C C . ALA A 1 120 ? -13.597 5.543 -1.873 1.00 98.31 120 ALA A C 1
ATOM 867 O O . ALA A 1 120 ? -14.163 4.727 -2.595 1.00 98.31 120 ALA A O 1
ATOM 868 N N . THR A 1 121 ? -12.422 5.309 -1.297 1.00 98.50 121 THR A N 1
ATOM 869 C CA . THR A 1 121 ? -11.631 4.094 -1.483 1.00 98.50 121 THR A CA 1
ATOM 870 C C . THR A 1 121 ? -11.070 3.688 -0.132 1.00 98.50 121 THR A C 1
ATOM 872 O O . THR A 1 121 ? -10.483 4.517 0.571 1.00 98.50 121 THR A O 1
ATOM 875 N N . LYS A 1 122 ? -11.209 2.411 0.217 1.00 98.31 122 LYS A N 1
ATOM 876 C CA . LYS A 1 122 ? -10.528 1.808 1.360 1.00 98.31 122 LYS A CA 1
ATOM 877 C C . LYS A 1 122 ? -9.240 1.121 0.922 1.00 98.31 122 LYS A C 1
ATOM 879 O O . LYS A 1 122 ? -9.131 0.626 -0.198 1.00 98.31 122 LYS A O 1
ATOM 884 N N . LEU A 1 123 ? -8.291 1.026 1.847 1.00 98.38 123 LEU A N 1
ATOM 885 C CA . LEU A 1 123 ? -7.180 0.081 1.749 1.00 98.38 123 LEU A CA 1
ATOM 886 C C . LEU A 1 123 ? -7.496 -1.145 2.602 1.00 98.38 123 LEU A C 1
ATOM 888 O O . LEU A 1 123 ? -7.682 -1.021 3.816 1.00 98.38 123 LEU A O 1
ATOM 892 N N . SER A 1 124 ? -7.557 -2.310 1.964 1.00 98.00 124 SER A N 1
ATOM 893 C CA . SER A 1 124 ? -7.763 -3.609 2.601 1.00 98.00 124 SER A CA 1
ATOM 894 C C . SER A 1 124 ? -6.429 -4.333 2.756 1.00 98.00 124 SER A C 1
ATOM 896 O O . SER A 1 124 ? -5.674 -4.467 1.796 1.00 98.00 124 SER A O 1
ATOM 898 N N . PHE A 1 125 ? -6.133 -4.795 3.967 1.00 98.06 125 PHE A N 1
ATOM 899 C CA . PHE A 1 125 ? -4.960 -5.599 4.297 1.00 98.06 125 PHE A CA 1
ATOM 900 C C . PHE A 1 125 ? -5.425 -7.010 4.638 1.00 98.06 125 PHE A C 1
ATOM 902 O O . PHE A 1 125 ? -6.197 -7.216 5.582 1.00 98.06 125 PHE A O 1
ATOM 909 N N . MET A 1 126 ? -4.947 -7.985 3.874 1.00 97.75 126 MET A N 1
ATOM 910 C CA . MET A 1 126 ? -5.434 -9.360 3.911 1.00 97.75 126 MET A CA 1
ATOM 911 C C . MET A 1 126 ? -4.334 -10.311 4.380 1.00 97.75 126 MET A C 1
ATOM 913 O O . MET A 1 126 ? -3.201 -10.224 3.904 1.00 97.75 126 MET A O 1
ATOM 917 N N . THR A 1 127 ? -4.668 -11.250 5.268 1.00 95.94 127 THR A N 1
ATOM 918 C CA . THR A 1 127 ? -3.760 -12.327 5.711 1.00 95.94 127 THR A CA 1
ATOM 919 C C . THR A 1 127 ? -4.516 -13.642 5.870 1.00 95.94 127 THR A C 1
ATOM 921 O O . THR A 1 127 ? -5.649 -13.634 6.349 1.00 95.94 127 THR A O 1
ATOM 924 N N . GLY A 1 128 ? -3.899 -14.762 5.489 1.00 93.25 128 GLY A N 1
ATOM 925 C CA . GLY A 1 128 ? -4.446 -16.114 5.679 1.00 93.25 128 GLY A CA 1
ATOM 926 C C . GLY A 1 128 ? -3.759 -16.874 6.817 1.00 93.25 128 GLY A C 1
ATOM 927 O O . GLY A 1 128 ? -2.603 -16.593 7.141 1.00 93.25 128 GLY A O 1
ATOM 928 N N . VAL A 1 129 ? -4.458 -17.840 7.421 1.00 91.38 129 VAL A N 1
ATOM 929 C CA . VAL A 1 129 ? -3.895 -18.779 8.412 1.00 91.38 129 VAL A CA 1
ATOM 930 C C . VAL A 1 129 ? -3.904 -20.205 7.866 1.00 91.38 129 VAL A C 1
ATOM 932 O O . VAL A 1 129 ? -2.860 -20.853 7.845 1.00 91.38 129 VAL A O 1
ATOM 935 N N . SER A 1 130 ? -5.061 -20.690 7.419 1.00 92.50 130 SER A N 1
ATOM 936 C CA . SER A 1 130 ? -5.220 -22.000 6.765 1.00 92.50 130 SER A CA 1
ATOM 937 C C . SER A 1 130 ? -6.318 -21.924 5.704 1.00 92.50 130 SER A C 1
ATOM 939 O O . SER A 1 130 ? -7.240 -22.736 5.652 1.00 92.50 130 SER A O 1
ATOM 941 N N . GLU A 1 131 ? -6.235 -20.868 4.902 1.00 92.38 131 GLU A N 1
ATOM 942 C CA . GLU A 1 131 ? -7.092 -20.577 3.763 1.00 92.38 131 GLU A CA 1
ATOM 943 C C . GLU A 1 131 ? -6.440 -19.468 2.922 1.00 92.38 131 GLU A C 1
ATOM 945 O O . GLU A 1 131 ? -5.412 -18.896 3.302 1.00 92.38 131 GLU A O 1
ATOM 950 N N . ALA A 1 132 ? -7.044 -19.132 1.781 1.00 96.00 132 ALA A N 1
ATOM 951 C CA . ALA A 1 132 ? -6.677 -17.917 1.063 1.00 96.00 132 ALA A CA 1
ATOM 952 C C . ALA A 1 132 ? -6.866 -16.682 1.958 1.00 96.00 132 ALA A C 1
ATOM 954 O O . ALA A 1 132 ? -7.836 -16.593 2.714 1.00 96.00 132 ALA A O 1
ATOM 955 N N . ALA A 1 133 ? -5.956 -15.717 1.836 1.00 96.94 133 ALA A N 1
ATOM 956 C CA . ALA A 1 133 ? -6.010 -14.476 2.589 1.00 96.94 133 ALA A CA 1
ATOM 957 C C . ALA A 1 133 ? -7.379 -13.793 2.457 1.00 96.94 133 ALA A C 1
ATOM 959 O O . ALA A 1 133 ? -7.920 -13.651 1.361 1.00 96.94 133 ALA A O 1
ATOM 960 N N . SER A 1 134 ? -7.910 -13.344 3.592 1.00 95.31 134 SER A N 1
ATOM 961 C CA . SER A 1 134 ? -9.123 -12.529 3.687 1.00 95.31 134 SER A CA 1
ATOM 962 C C . SER A 1 134 ? -8.819 -11.237 4.448 1.00 95.31 134 SER A C 1
ATOM 964 O O . SER A 1 134 ? -7.775 -11.138 5.098 1.00 95.31 134 SER A O 1
ATOM 966 N N . GLU A 1 135 ? -9.695 -10.231 4.345 1.00 95.88 135 GLU A N 1
ATOM 967 C CA . GLU A 1 135 ? -9.509 -8.927 4.998 1.00 95.88 135 GLU A CA 1
ATOM 968 C C . GLU A 1 135 ? -9.315 -9.099 6.511 1.00 95.88 135 GLU A C 1
ATOM 970 O O . GLU A 1 135 ? -10.208 -9.544 7.224 1.00 95.88 135 GLU A O 1
ATOM 975 N N . ALA A 1 136 ? -8.134 -8.740 7.010 1.00 93.38 136 ALA A N 1
ATOM 976 C CA . ALA A 1 136 ? -7.792 -8.777 8.429 1.00 93.38 136 ALA A CA 1
ATOM 977 C C . ALA A 1 136 ? -7.807 -7.372 9.050 1.00 93.38 136 ALA A C 1
ATOM 979 O O . ALA A 1 136 ? -8.087 -7.223 10.242 1.00 93.38 136 ALA A O 1
ATOM 980 N N . MET A 1 137 ? -7.541 -6.345 8.238 1.00 94.69 137 MET A N 1
ATOM 981 C CA . MET A 1 137 ? -7.581 -4.936 8.619 1.00 94.69 137 MET A CA 1
ATOM 982 C C . MET A 1 137 ? -7.991 -4.069 7.423 1.00 94.69 137 MET A C 1
ATOM 984 O O . MET A 1 137 ? -7.589 -4.345 6.299 1.00 94.69 137 MET A O 1
ATOM 988 N N . SER A 1 138 ? -8.735 -2.987 7.655 1.00 95.75 138 SER A N 1
ATOM 989 C CA . SER A 1 138 ? -9.063 -2.014 6.603 1.00 95.75 138 SER A CA 1
ATOM 990 C C . SER A 1 138 ? -9.012 -0.575 7.104 1.00 95.75 138 SER A C 1
ATOM 992 O O . SER A 1 138 ? -9.484 -0.314 8.212 1.00 95.75 138 SER A O 1
ATOM 994 N N . LEU A 1 139 ? -8.540 0.354 6.271 1.00 96.56 139 LEU A N 1
ATOM 995 C CA . LEU A 1 139 ? -8.632 1.803 6.484 1.00 96.56 139 LEU A CA 1
ATOM 996 C C . LEU A 1 139 ? -9.587 2.414 5.450 1.00 96.56 139 LEU A C 1
ATOM 998 O O . LEU A 1 139 ? -9.285 2.369 4.259 1.00 96.56 139 LEU A O 1
ATOM 1002 N N . SER A 1 140 ? -10.718 2.969 5.895 1.00 96.75 140 SER A N 1
ATOM 1003 C CA . SER A 1 140 ? -11.698 3.630 5.014 1.00 96.75 140 SER A CA 1
ATOM 1004 C C . SER A 1 140 ? -11.248 5.021 4.559 1.00 96.75 14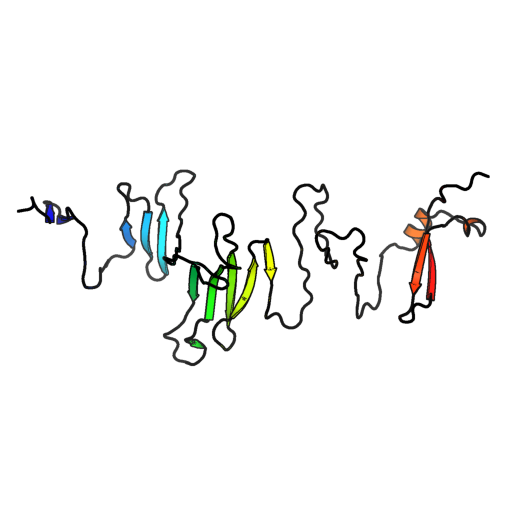0 SER A C 1
ATOM 1006 O O . SER A 1 140 ? -10.397 5.650 5.196 1.00 96.75 140 SER A O 1
ATOM 1008 N N . SER A 1 141 ? -11.909 5.571 3.537 1.00 96.94 141 SER A N 1
ATOM 1009 C CA . SER A 1 141 ? -11.741 6.967 3.093 1.00 96.94 141 SER A CA 1
ATOM 1010 C C . SER A 1 141 ? -12.035 8.005 4.181 1.00 96.94 141 SER A C 1
ATOM 1012 O O . SER A 1 141 ? -11.504 9.113 4.151 1.00 96.94 141 SER A O 1
ATOM 1014 N N . THR A 1 142 ? -12.846 7.649 5.179 1.00 94.88 142 THR A N 1
ATOM 1015 C CA . THR A 1 142 ? -13.148 8.492 6.348 1.00 94.88 142 THR A CA 1
ATOM 1016 C C . THR A 1 142 ? -12.119 8.377 7.477 1.00 94.88 142 THR A C 1
ATOM 1018 O O . THR A 1 142 ? -12.289 9.008 8.519 1.00 94.88 142 THR A O 1
ATOM 1021 N N . GLY A 1 143 ? -11.065 7.573 7.308 1.00 92.12 143 GLY A N 1
ATOM 1022 C CA . GLY A 1 143 ? -10.027 7.353 8.318 1.00 92.12 143 GLY A CA 1
ATOM 1023 C C . GLY A 1 143 ? -10.394 6.329 9.398 1.00 92.12 143 GLY A C 1
ATOM 1024 O O . GLY A 1 143 ? -9.740 6.283 10.437 1.00 92.12 143 GLY A O 1
ATOM 1025 N N . SER A 1 144 ? -11.430 5.508 9.187 1.00 86.69 144 SER A N 1
ATOM 1026 C CA . SER A 1 144 ? -11.822 4.469 10.149 1.00 86.69 144 SER A CA 1
ATOM 1027 C C . SER A 1 144 ? -10.990 3.204 9.954 1.00 86.69 144 SER A C 1
ATOM 1029 O O . SER A 1 144 ? -11.032 2.595 8.884 1.00 86.69 144 SER A O 1
ATOM 1031 N N . LEU A 1 145 ? -10.286 2.776 11.004 1.00 90.25 145 LEU A N 1
ATOM 1032 C CA . LEU A 1 145 ? -9.545 1.515 11.032 1.00 90.25 145 LEU A CA 1
ATOM 1033 C C . LEU A 1 145 ? -10.426 0.387 11.596 1.00 90.25 145 LEU A C 1
ATOM 1035 O O . LEU A 1 145 ? -10.939 0.501 12.711 1.00 90.25 145 LEU A O 1
ATOM 1039 N N . LYS A 1 146 ? -10.610 -0.706 10.846 1.00 87.06 146 LYS A N 1
ATOM 1040 C CA . LYS A 1 146 ? -11.416 -1.877 11.250 1.00 87.06 146 LYS A CA 1
ATOM 1041 C C . LYS A 1 146 ? -10.585 -3.160 11.248 1.00 87.06 146 LYS A C 1
ATOM 1043 O O . LYS A 1 146 ? -9.674 -3.289 10.440 1.00 87.06 146 LYS A O 1
ATOM 1048 N N . PHE A 1 147 ? -10.957 -4.113 12.108 1.00 86.69 147 PHE A N 1
ATOM 1049 C CA . PHE A 1 147 ? -10.371 -5.460 12.211 1.00 86.69 147 PHE A CA 1
ATOM 1050 C C . PHE A 1 147 ? -11.484 -6.527 12.178 1.00 86.69 147 PHE A C 1
ATOM 1052 O O . PHE A 1 147 ? -11.909 -6.994 13.238 1.00 86.69 147 PHE A O 1
ATOM 1059 N N . PRO A 1 148 ? -12.021 -6.878 10.995 1.00 79.88 148 PRO A N 1
ATOM 1060 C CA . PRO A 1 148 ? -13.253 -7.671 10.880 1.00 79.88 148 PRO A CA 1
ATOM 1061 C C . PRO A 1 148 ? -13.135 -9.108 11.414 1.00 79.88 148 PRO A C 1
ATOM 1063 O O . PRO A 1 148 ? -14.121 -9.651 11.901 1.00 79.88 148 PRO A O 1
ATOM 1066 N N . ASN A 1 149 ? -11.933 -9.695 11.398 1.00 71.38 149 ASN A N 1
ATOM 1067 C CA . ASN A 1 149 ? -11.688 -11.085 11.807 1.00 71.38 149 ASN A CA 1
ATOM 1068 C C . ASN A 1 149 ? -11.081 -11.230 13.220 1.00 71.38 149 ASN A C 1
ATOM 1070 O O . ASN A 1 149 ? -10.579 -12.297 13.579 1.00 71.38 149 ASN A O 1
ATOM 1074 N N . LYS A 1 150 ? -11.087 -10.172 14.045 1.00 63.78 150 LYS A N 1
ATOM 1075 C CA . LYS A 1 150 ? -10.503 -10.216 15.396 1.00 63.78 150 LYS A CA 1
ATOM 1076 C C . LYS A 1 150 ? -11.349 -11.095 16.327 1.00 63.78 150 LYS A C 1
ATOM 1078 O O . LYS A 1 150 ? -12.460 -10.729 16.696 1.00 63.78 150 LYS A O 1
ATOM 1083 N N . GLN A 1 151 ? -10.793 -12.222 16.772 1.00 52.19 151 GLN A N 1
ATOM 1084 C CA . GLN A 1 151 ? -11.381 -13.042 17.834 1.00 52.19 151 GLN A CA 1
ATOM 1085 C C . GLN A 1 151 ? -10.796 -12.647 19.201 1.00 52.19 151 GLN A C 1
ATOM 1087 O O . GLN A 1 151 ? -9.589 -12.742 19.405 1.00 52.19 151 GLN A O 1
ATOM 1092 N N . GLY A 1 152 ? -11.644 -12.204 20.137 1.00 49.19 152 GLY A N 1
ATOM 1093 C CA . GLY A 1 152 ? -11.326 -12.152 21.573 1.00 49.19 152 GLY A CA 1
ATOM 1094 C C . GLY A 1 152 ? -10.300 -11.111 22.046 1.00 49.19 152 GLY A C 1
ATOM 1095 O O . GLY A 1 152 ? -9.346 -11.466 22.731 1.00 49.19 152 GLY A O 1
ATOM 1096 N N . GLY A 1 153 ? -10.500 -9.821 21.769 1.00 40.56 153 GLY A N 1
ATOM 1097 C CA . GLY A 1 153 ? -9.760 -8.778 22.486 1.00 40.56 153 GLY A CA 1
ATOM 1098 C C . GLY A 1 153 ? -10.478 -7.438 22.468 1.00 40.56 153 GLY A C 1
ATOM 1099 O O . GLY A 1 153 ? -11.002 -7.044 21.428 1.00 40.56 153 GLY A O 1
ATOM 1100 N N . ASP A 1 154 ? -10.468 -6.742 23.599 1.00 48.12 154 ASP A N 1
ATOM 1101 C CA . ASP A 1 154 ? -10.964 -5.374 23.691 1.00 48.12 154 ASP A CA 1
ATOM 1102 C C . ASP A 1 154 ? -10.175 -4.465 22.746 1.00 48.12 154 ASP A C 1
ATOM 1104 O O . ASP A 1 154 ? -8.946 -4.533 22.630 1.00 48.12 154 ASP A O 1
ATOM 1108 N N . ASN A 1 155 ? -10.902 -3.612 22.036 1.00 49.84 155 ASN A N 1
ATOM 1109 C CA . ASN A 1 155 ? -10.332 -2.557 21.222 1.00 49.84 155 ASN A CA 1
ATOM 1110 C C . ASN A 1 155 ? -10.102 -1.333 22.116 1.00 49.84 155 ASN A C 1
ATOM 1112 O O . ASN A 1 155 ? -11.051 -0.612 22.409 1.00 49.84 155 ASN A O 1
ATOM 1116 N N . ILE A 1 156 ? -8.854 -1.023 22.474 1.00 60.19 156 ILE A N 1
ATOM 1117 C CA . ILE A 1 156 ? -8.497 0.387 22.681 1.00 60.19 156 ILE A CA 1
ATOM 1118 C C . ILE A 1 156 ? -8.229 0.955 21.287 1.00 60.19 156 ILE A C 1
ATOM 1120 O O . ILE A 1 156 ? -7.105 0.949 20.792 1.00 60.19 156 ILE A O 1
ATOM 1124 N N . LEU A 1 157 ? -9.300 1.362 20.607 1.00 57.97 157 LEU A N 1
ATOM 1125 C CA . LEU A 1 157 ? -9.201 2.194 19.413 1.00 57.97 157 LEU A CA 1
ATOM 1126 C C . LEU A 1 157 ? -8.942 3.626 19.892 1.00 57.97 157 LEU A C 1
ATOM 1128 O O . LEU A 1 157 ? -9.864 4.305 20.334 1.00 57.97 157 LEU A O 1
ATOM 1132 N N . LEU A 1 158 ? -7.689 4.076 19.832 1.00 58.78 158 LEU A N 1
ATOM 1133 C CA . LEU A 1 158 ? -7.353 5.489 20.006 1.00 58.78 158 LEU A CA 1
ATOM 1134 C C . LEU A 1 158 ? -7.869 6.232 18.765 1.00 58.78 158 LEU A C 1
ATOM 1136 O O . LEU A 1 158 ? -7.369 6.010 17.661 1.00 58.78 158 LEU A O 1
ATOM 1140 N N . ASN A 1 159 ? -8.917 7.045 18.910 1.00 49.00 159 ASN A N 1
ATOM 1141 C CA . ASN A 1 159 ? -9.352 7.925 17.829 1.00 49.00 159 ASN A CA 1
ATOM 1142 C C . ASN A 1 159 ? -8.404 9.135 17.722 1.00 49.00 159 ASN A C 1
ATOM 1144 O O . ASN A 1 159 ? -7.689 9.480 18.658 1.00 49.00 159 ASN A O 1
ATOM 1148 N N . GLN A 1 160 ? -8.362 9.760 16.547 1.00 47.06 160 GLN A N 1
ATOM 1149 C CA . GLN A 1 160 ? -7.579 10.974 16.323 1.00 47.06 160 GLN A CA 1
ATOM 1150 C C . GLN A 1 160 ? -8.159 12.153 17.124 1.00 47.06 160 GLN A C 1
ATOM 1152 O O . GLN A 1 160 ? -9.356 12.437 17.031 1.00 47.06 160 GLN A O 1
ATOM 1157 N N . THR A 1 161 ? -7.296 12.899 17.820 1.00 45.25 161 THR A N 1
ATOM 1158 C CA . THR A 1 161 ? -7.602 14.220 18.390 1.00 45.25 161 THR A CA 1
ATOM 1159 C C . THR A 1 161 ? -7.951 15.203 17.270 1.00 45.25 161 THR A C 1
ATOM 1161 O O . THR A 1 161 ? -7.218 15.339 16.288 1.00 45.25 161 THR A O 1
ATOM 1164 N N . ALA A 1 162 ? -9.072 15.917 17.404 1.00 43.84 162 ALA A N 1
ATOM 1165 C CA . ALA A 1 162 ? -9.436 16.995 16.489 1.00 43.84 162 ALA A CA 1
ATOM 1166 C C . ALA A 1 162 ? -8.305 18.038 16.421 1.00 43.84 162 ALA A C 1
ATOM 1168 O O . ALA A 1 162 ? -7.840 18.525 17.451 1.00 43.84 162 ALA A O 1
ATOM 1169 N N . ALA A 1 163 ? -7.901 18.413 15.204 1.00 45.00 163 ALA A N 1
ATOM 1170 C CA . ALA A 1 163 ? -6.721 19.227 14.881 1.00 45.00 163 ALA A CA 1
ATOM 1171 C C . ALA A 1 163 ? -6.681 20.667 15.461 1.00 45.00 163 ALA A C 1
ATOM 1173 O O . ALA A 1 163 ? -5.855 21.472 15.040 1.00 45.00 163 ALA A O 1
ATOM 1174 N N . ALA A 1 164 ? -7.556 21.022 16.407 1.00 47.81 164 ALA A N 1
ATOM 1175 C CA . ALA A 1 164 ? -7.646 22.361 16.993 1.00 47.81 164 ALA A CA 1
ATOM 1176 C C . ALA A 1 164 ? -7.810 22.395 18.530 1.00 47.81 164 ALA A C 1
ATOM 1178 O O . ALA A 1 164 ? -8.013 23.474 19.085 1.00 47.81 164 ALA A O 1
ATOM 1179 N N . GLY A 1 165 ? -7.739 21.258 19.234 1.00 44.69 165 GLY A N 1
ATOM 1180 C CA . GLY A 1 165 ? -7.871 21.206 20.698 1.00 44.69 165 GLY A CA 1
ATOM 1181 C C . GLY A 1 165 ? -6.522 21.273 21.419 1.00 44.69 165 GLY A C 1
ATOM 1182 O O . GLY A 1 165 ? -5.592 20.563 21.059 1.00 44.69 165 GLY A O 1
ATOM 1183 N N . THR A 1 166 ? -6.406 22.101 22.459 1.00 38.22 166 THR A N 1
ATOM 1184 C CA . THR A 1 166 ? -5.198 22.258 23.296 1.00 38.22 166 THR A CA 1
ATOM 1185 C C . THR A 1 166 ? -4.976 21.120 24.300 1.00 38.22 166 THR A C 1
ATOM 1187 O O . THR A 1 166 ? -4.295 21.332 25.300 1.00 38.22 166 THR A O 1
ATOM 1190 N N . ASP A 1 167 ? -5.550 19.940 24.070 1.00 42.69 167 ASP A N 1
ATOM 1191 C CA . ASP A 1 167 ? -5.389 18.794 24.963 1.00 42.69 167 ASP A CA 1
ATOM 1192 C C . ASP A 1 167 ? -4.859 17.593 24.177 1.00 42.69 167 ASP A C 1
ATOM 1194 O O . ASP A 1 167 ? -5.566 16.967 23.388 1.00 42.69 167 ASP A O 1
ATOM 1198 N N . ALA A 1 168 ? -3.556 17.368 24.329 1.00 37.69 168 ALA A N 1
ATOM 1199 C CA . ALA A 1 168 ? -2.756 16.360 23.642 1.00 37.69 168 ALA A CA 1
ATOM 1200 C C . ALA A 1 168 ? -2.299 15.274 24.634 1.00 37.69 168 ALA A C 1
ATOM 1202 O O . ALA A 1 168 ? -1.117 14.933 24.689 1.00 37.69 168 ALA A O 1
ATOM 1203 N N . GLY A 1 169 ? -3.217 14.801 25.480 1.00 41.62 169 GLY A N 1
ATOM 1204 C CA . GLY A 1 169 ? -3.011 13.643 26.347 1.00 41.62 169 GLY A CA 1
ATOM 1205 C C . GLY A 1 169 ? -3.645 12.401 25.727 1.00 41.62 169 GLY A C 1
ATOM 1206 O O . GLY A 1 169 ? -4.830 12.411 25.407 1.00 41.62 169 GLY A O 1
ATOM 1207 N N . ASP A 1 170 ? -2.860 11.344 25.530 1.00 46.75 170 ASP A N 1
ATOM 1208 C CA . ASP A 1 170 ? -3.359 10.057 25.045 1.00 46.75 170 ASP A CA 1
ATOM 1209 C C . ASP A 1 170 ? -4.231 9.385 26.126 1.00 46.75 170 ASP A C 1
ATOM 1211 O O . ASP A 1 170 ? -3.714 8.760 27.053 1.00 46.75 170 ASP A O 1
ATOM 1215 N N . ASP A 1 171 ? -5.556 9.501 26.001 1.00 49.12 171 ASP A N 1
ATOM 1216 C CA . ASP A 1 171 ? -6.532 8.837 26.871 1.00 49.12 171 ASP A CA 1
ATOM 1217 C C . ASP A 1 171 ? -7.107 7.566 26.218 1.00 49.12 171 ASP A C 1
ATOM 1219 O O . ASP A 1 171 ? -7.497 7.544 25.046 1.00 49.12 171 ASP A O 1
ATOM 1223 N N . VAL A 1 172 ? -7.252 6.498 27.012 1.00 63.44 172 VAL A N 1
ATOM 1224 C CA . VAL A 1 172 ? -8.044 5.308 26.656 1.00 63.44 172 VAL A CA 1
ATOM 1225 C C . VAL A 1 172 ? -9.525 5.701 26.634 1.00 63.44 172 VAL A C 1
ATOM 1227 O O . VAL A 1 172 ? -10.238 5.617 27.634 1.00 63.44 172 VAL A O 1
ATOM 1230 N N . THR A 1 173 ? -9.991 6.177 25.481 1.00 54.94 173 THR A N 1
ATOM 1231 C CA . THR A 1 173 ? -11.365 6.655 25.291 1.00 54.94 173 THR A CA 1
ATOM 1232 C C . THR A 1 173 ? -12.308 5.477 25.011 1.00 54.94 173 THR A C 1
ATOM 1234 O O . THR A 1 173 ? -12.436 5.022 23.880 1.00 54.94 173 THR A O 1
ATOM 1237 N N . LEU A 1 174 ? -13.003 4.983 26.043 1.00 60.16 174 LEU A N 1
ATOM 1238 C CA . LEU A 1 174 ? -14.038 3.932 25.948 1.00 60.16 174 LEU A CA 1
ATOM 1239 C C . LEU A 1 174 ? -15.444 4.514 25.712 1.00 60.16 174 LEU A C 1
ATOM 1241 O O . LEU A 1 174 ? -16.430 4.048 26.280 1.00 60.16 174 LEU A O 1
ATOM 1245 N N . ASN A 1 175 ? -15.544 5.582 24.921 1.00 50.38 175 ASN A N 1
ATOM 1246 C CA . ASN A 1 175 ? -16.807 6.253 24.639 1.00 50.38 175 ASN A CA 1
ATOM 1247 C C . ASN A 1 175 ? -16.919 6.577 23.150 1.00 50.38 175 ASN A C 1
ATOM 1249 O O . ASN A 1 175 ? -16.229 7.459 22.642 1.00 50.38 175 ASN A O 1
ATOM 1253 N N . GLY A 1 176 ? -17.804 5.863 22.457 1.00 46.50 176 GLY A N 1
ATOM 1254 C CA . GLY A 1 176 ? -18.191 6.200 21.096 1.00 46.50 176 GLY A CA 1
ATOM 1255 C C . GLY A 1 176 ? -19.055 7.456 21.099 1.00 46.50 176 GLY A C 1
ATOM 1256 O O . GLY A 1 176 ? -20.220 7.407 21.483 1.00 46.50 176 GLY A O 1
ATOM 1257 N N . THR A 1 177 ? -18.494 8.576 20.658 1.00 46.34 177 THR A N 1
ATOM 1258 C CA . THR A 1 177 ? -19.272 9.761 20.289 1.00 46.34 177 THR A CA 1
ATOM 1259 C C . THR A 1 177 ? -19.547 9.668 18.791 1.00 46.34 177 THR A C 1
ATOM 1261 O O . THR A 1 177 ? -18.609 9.708 17.993 1.00 46.34 177 THR A O 1
ATOM 1264 N N . ASP A 1 178 ? -20.809 9.531 18.384 1.00 45.22 178 A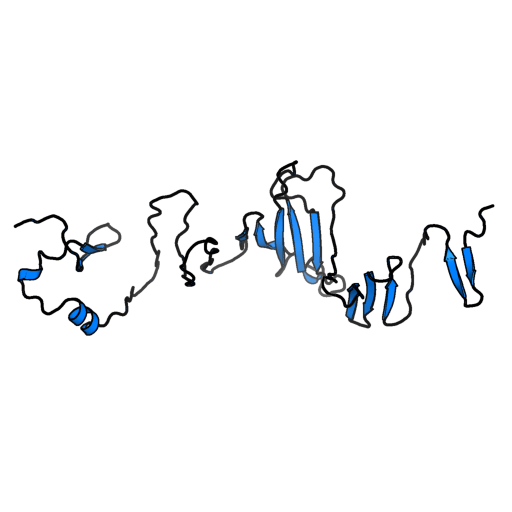SP A N 1
ATOM 1265 C CA . ASP A 1 178 ? -21.190 9.916 17.028 1.00 45.22 178 ASP A CA 1
ATOM 1266 C C . ASP A 1 178 ? -21.192 11.452 16.946 1.00 45.22 178 ASP A C 1
ATOM 1268 O O . ASP A 1 178 ? -21.407 12.154 17.935 1.00 45.22 178 ASP A O 1
ATOM 1272 N N . GLY A 1 179 ? -20.851 12.003 15.782 1.00 47.91 179 GLY A N 1
ATOM 1273 C CA . GLY A 1 179 ? -20.516 13.422 15.596 1.00 47.91 179 GLY A CA 1
ATOM 1274 C C . GLY A 1 179 ? -21.655 14.436 15.800 1.00 47.91 179 GLY A C 1
ATOM 1275 O O . GLY A 1 179 ? -21.598 15.511 15.208 1.00 47.91 179 GLY A O 1
ATOM 1276 N N . GLY A 1 180 ? -22.689 14.129 16.590 1.00 47.38 180 GLY A N 1
ATOM 1277 C CA . GLY A 1 180 ? -23.846 15.002 16.810 1.00 47.38 180 GLY A CA 1
ATOM 1278 C C . GLY A 1 180 ? -24.502 14.968 18.196 1.00 47.38 180 GLY A C 1
ATOM 1279 O O . GLY A 1 180 ? -25.443 15.733 18.404 1.00 47.38 180 GLY A O 1
ATOM 1280 N N . SER A 1 181 ? -24.063 14.142 19.152 1.00 42.94 181 SER A N 1
ATOM 1281 C CA . SER A 1 181 ? -24.753 14.033 20.450 1.00 42.94 181 SER A CA 1
ATOM 1282 C C . SER A 1 181 ? -24.149 14.929 21.541 1.00 42.94 181 SER A C 1
ATOM 1284 O O . SER A 1 181 ? -22.960 14.854 21.843 1.00 42.94 181 SER A O 1
ATOM 1286 N N . SER A 1 182 ? -24.980 15.763 22.179 1.00 47.19 182 SER A N 1
ATOM 1287 C CA . SER A 1 182 ? -24.609 16.616 23.324 1.00 47.19 182 SER A CA 1
ATOM 1288 C C . SER A 1 182 ? -24.654 15.893 24.677 1.00 47.19 182 SER A C 1
ATOM 1290 O O . SER A 1 182 ? -24.399 16.507 25.714 1.00 47.19 182 SER A O 1
ATOM 1292 N N . ASN A 1 183 ? -24.987 14.601 24.689 1.00 51.38 183 ASN A N 1
ATOM 1293 C CA . ASN A 1 183 ? -25.045 13.775 25.891 1.00 51.38 183 ASN A CA 1
ATOM 1294 C C . ASN A 1 183 ? -24.949 12.274 25.567 1.00 51.38 183 ASN A C 1
ATOM 1296 O O . ASN A 1 183 ? -25.843 11.488 25.888 1.00 51.38 183 ASN A O 1
ATOM 1300 N N . ALA A 1 184 ? -23.834 11.843 24.978 1.00 41.66 184 ALA A N 1
ATOM 1301 C CA . ALA A 1 184 ? -23.462 10.435 25.044 1.00 41.66 184 ALA A CA 1
ATOM 1302 C C . ALA A 1 184 ? -23.113 10.127 26.505 1.00 41.66 184 ALA A C 1
ATOM 1304 O O . ALA A 1 184 ? -22.049 10.519 26.964 1.00 41.66 184 ALA A O 1
ATOM 1305 N N . ASN A 1 185 ? -24.032 9.518 27.260 1.00 48.59 185 ASN A N 1
ATOM 1306 C CA . ASN A 1 185 ? -23.788 9.048 28.625 1.00 48.59 185 ASN A CA 1
ATOM 1307 C C . ASN A 1 185 ? -22.626 8.035 28.619 1.00 48.59 185 ASN A C 1
ATOM 1309 O O . ASN A 1 185 ? -22.856 6.828 28.535 1.00 48.59 185 ASN A O 1
ATOM 1313 N N . SER A 1 186 ? -21.391 8.536 28.658 1.00 48.53 186 SER A N 1
ATOM 1314 C CA . SER A 1 186 ? -20.149 7.776 28.586 1.00 48.53 186 SER A CA 1
ATOM 1315 C C . SER A 1 186 ? -20.033 6.883 29.812 1.00 48.53 186 SER A C 1
ATOM 1317 O O . SER A 1 186 ? -19.601 7.322 30.877 1.00 48.53 186 SER A O 1
ATOM 1319 N N . ASN A 1 187 ? -20.439 5.626 29.680 1.00 53.28 187 ASN A N 1
ATOM 1320 C CA . ASN A 1 187 ? -20.257 4.639 30.731 1.00 53.28 187 ASN A CA 1
ATOM 1321 C C . ASN A 1 187 ? -19.019 3.804 30.411 1.00 53.28 187 ASN A C 1
ATOM 1323 O O . ASN A 1 187 ? -18.965 3.150 29.374 1.00 53.28 187 ASN A O 1
ATOM 1327 N N . ILE A 1 188 ? -18.054 3.770 31.331 1.00 64.75 188 ILE A N 1
ATOM 1328 C CA . ILE A 1 188 ? -17.026 2.728 31.334 1.00 64.75 188 ILE A CA 1
ATOM 1329 C C . ILE A 1 188 ? -17.714 1.445 31.820 1.00 64.75 188 ILE A C 1
ATOM 1331 O O . ILE A 1 188 ? -17.982 1.291 33.012 1.00 64.75 188 ILE A O 1
ATOM 1335 N N . LEU A 1 189 ? -18.061 0.550 30.895 1.00 51.19 189 LEU A N 1
ATOM 1336 C CA . LEU A 1 189 ? -18.553 -0.788 31.222 1.00 51.19 189 LEU A CA 1
ATOM 1337 C C . LEU A 1 189 ? -17.367 -1.624 31.714 1.00 51.19 189 LEU A C 1
ATOM 1339 O O . LEU A 1 189 ? -16.552 -2.081 30.922 1.00 51.19 189 LEU A O 1
ATOM 1343 N N . MET A 1 190 ? -17.246 -1.791 33.030 1.00 57.91 190 MET A N 1
ATOM 1344 C CA . MET A 1 190 ? -16.297 -2.731 33.625 1.00 57.91 190 MET A CA 1
ATOM 1345 C C . MET A 1 190 ? -17.047 -4.015 33.983 1.00 57.91 190 MET A C 1
ATOM 1347 O O . MET A 1 190 ? -17.672 -4.075 35.040 1.00 57.91 190 MET A O 1
ATOM 1351 N N . GLU A 1 191 ? -17.026 -5.024 33.108 1.00 39.66 191 GLU A N 1
ATOM 1352 C CA . GLU A 1 191 ? -17.823 -6.247 33.316 1.00 39.66 191 GLU A CA 1
ATOM 1353 C C . GLU A 1 191 ? -17.329 -7.110 34.491 1.00 39.66 191 GLU A C 1
ATOM 1355 O O . GLU A 1 191 ? -18.108 -7.887 35.037 1.00 39.66 191 GLU A O 1
ATOM 1360 N N . GLU A 1 192 ? -16.088 -6.913 34.959 1.00 45.03 192 GLU A N 1
ATOM 1361 C CA . GLU A 1 192 ? -15.492 -7.712 36.044 1.00 45.03 192 GLU A CA 1
ATOM 1362 C C . GLU A 1 192 ? -14.515 -6.925 36.945 1.00 45.03 192 GLU A C 1
ATOM 1364 O O . GLU A 1 192 ? -13.612 -7.501 37.553 1.00 45.03 192 GLU A O 1
ATOM 1369 N N . ALA A 1 193 ? -14.645 -5.598 37.057 1.00 46.28 193 ALA A N 1
ATOM 1370 C CA . ALA A 1 193 ? -13.754 -4.852 37.950 1.00 46.28 193 ALA A CA 1
ATOM 1371 C C . ALA A 1 193 ? -14.030 -5.189 39.424 1.00 46.28 193 ALA A C 1
ATOM 1373 O O . ALA A 1 193 ? -15.057 -4.805 39.982 1.00 46.28 193 ALA A O 1
ATOM 1374 N N . GLU A 1 194 ? -13.067 -5.844 40.076 1.00 55.50 194 GLU A N 1
ATOM 1375 C CA . GLU A 1 194 ? -13.086 -6.078 41.526 1.00 55.50 194 GLU A CA 1
ATOM 1376 C C . GLU A 1 194 ? -13.042 -4.750 42.313 1.00 55.50 194 GLU A C 1
ATOM 1378 O O . GLU A 1 194 ? -13.633 -4.642 43.388 1.00 55.50 194 GLU A O 1
ATOM 1383 N N . ALA A 1 195 ? -12.409 -3.703 41.758 1.00 53.88 195 ALA A N 1
ATOM 1384 C CA . ALA A 1 195 ? -12.424 -2.350 42.312 1.00 53.88 195 ALA A CA 1
ATOM 1385 C C . ALA A 1 195 ? -12.170 -1.259 41.254 1.00 53.88 195 ALA A C 1
ATOM 1387 O O . ALA A 1 195 ? -11.232 -1.347 40.463 1.00 53.88 195 ALA A O 1
ATOM 1388 N N . ILE A 1 196 ? -12.930 -0.162 41.328 1.00 66.38 196 ILE A N 1
ATOM 1389 C CA . ILE A 1 196 ? -12.570 1.120 40.703 1.00 66.38 196 ILE A CA 1
ATOM 1390 C C . ILE A 1 196 ? -11.716 1.880 41.717 1.00 66.38 196 ILE A C 1
ATOM 1392 O O . ILE A 1 196 ? -12.237 2.463 42.668 1.00 66.38 196 ILE A O 1
ATOM 1396 N N . THR A 1 197 ? -10.395 1.841 41.556 1.00 55.06 197 THR A N 1
ATOM 1397 C CA . THR A 1 197 ? -9.477 2.473 42.513 1.00 55.06 197 THR A CA 1
ATOM 1398 C C . THR A 1 197 ? -9.085 3.861 42.018 1.00 55.06 197 THR A C 1
ATOM 1400 O O . THR A 1 197 ? -8.144 4.009 41.245 1.00 55.06 197 THR A O 1
ATOM 1403 N N . THR A 1 198 ? -9.766 4.908 42.483 1.00 62.88 198 THR A N 1
ATOM 1404 C CA . THR A 1 198 ? -9.207 6.265 42.416 1.00 62.88 198 THR A CA 1
ATOM 1405 C C . THR A 1 198 ? -8.177 6.375 43.535 1.00 62.88 198 THR A C 1
ATOM 1407 O O . THR A 1 198 ? -8.542 6.439 44.708 1.00 62.88 198 THR A O 1
ATOM 1410 N N . GLN A 1 199 ? -6.886 6.320 43.211 1.00 57.06 199 GLN A N 1
ATOM 1411 C CA . GLN A 1 199 ? -5.814 6.333 44.207 1.00 57.06 199 GLN A CA 1
ATOM 1412 C C . GLN A 1 199 ? -5.638 7.747 44.791 1.00 57.06 199 GLN A C 1
ATOM 1414 O O . GLN A 1 199 ? -4.698 8.467 44.478 1.00 57.06 199 GLN A O 1
ATOM 1419 N N . THR A 1 200 ? -6.569 8.174 45.636 1.00 54.53 200 THR A N 1
ATOM 1420 C CA . THR A 1 200 ? -6.375 9.306 46.544 1.00 54.53 200 THR A CA 1
ATOM 1421 C C . THR A 1 200 ? -6.287 8.731 47.945 1.00 54.53 200 THR A C 1
ATOM 1423 O O . THR A 1 200 ? -7.237 8.122 48.435 1.00 54.53 200 THR A O 1
ATOM 1426 N N . ASP A 1 201 ? -5.125 8.854 48.588 1.00 56.38 201 ASP A N 1
ATOM 1427 C CA . ASP A 1 201 ? -4.991 8.380 49.960 1.00 56.38 201 ASP A CA 1
ATOM 1428 C C . ASP A 1 201 ? -5.925 9.170 50.902 1.00 56.38 201 ASP A C 1
ATOM 1430 O O . ASP A 1 201 ? -6.306 10.320 50.643 1.00 56.38 201 ASP A O 1
ATOM 1434 N N . TYR A 1 202 ? -6.320 8.532 52.008 1.00 55.66 202 TYR A N 1
ATOM 1435 C CA . TYR A 1 202 ? -7.203 9.134 53.012 1.00 55.66 202 TYR A CA 1
ATOM 1436 C C . TYR A 1 202 ? -6.685 10.502 53.479 1.00 55.66 202 TYR A C 1
ATOM 1438 O O . TYR A 1 202 ? -7.467 11.418 53.704 1.00 55.66 202 TYR A O 1
ATOM 1446 N N . ASN A 1 203 ? -5.364 10.672 53.575 1.00 58.22 203 ASN A N 1
ATOM 1447 C CA . ASN A 1 203 ? -4.742 11.909 54.041 1.00 58.22 203 ASN A CA 1
ATOM 1448 C C . ASN A 1 203 ? -4.833 13.049 53.016 1.00 58.22 203 ASN A C 1
ATOM 1450 O O . ASN A 1 203 ? -4.935 14.210 53.408 1.00 58.22 203 ASN A O 1
ATOM 1454 N N . THR A 1 204 ? -4.820 12.740 51.722 1.00 62.97 204 THR A N 1
ATOM 1455 C CA . THR A 1 204 ? -4.976 13.669 50.599 1.00 62.97 204 THR A CA 1
ATOM 1456 C C . THR A 1 204 ? -6.428 14.102 50.515 1.00 62.97 204 THR A C 1
ATOM 1458 O O . THR A 1 204 ? -6.698 15.299 50.454 1.00 62.97 204 THR A O 1
ATOM 1461 N N . MET A 1 205 ? -7.365 13.165 50.672 1.00 59.19 205 MET A N 1
ATOM 1462 C CA . MET A 1 205 ? -8.787 13.484 50.817 1.00 59.19 205 MET A CA 1
ATOM 1463 C C . MET A 1 205 ? -9.065 14.338 52.063 1.00 59.19 205 MET A C 1
ATOM 1465 O O . MET A 1 205 ? -9.736 15.363 51.977 1.00 59.19 205 MET A O 1
ATOM 1469 N N . HIS A 1 206 ? -8.473 13.997 53.209 1.00 58.81 206 HIS A N 1
ATOM 1470 C CA . HIS A 1 206 ? -8.665 14.718 54.469 1.00 58.81 206 HIS A CA 1
ATOM 1471 C C . HIS A 1 206 ? -8.025 16.121 54.467 1.00 58.81 206 HIS A C 1
ATOM 1473 O O . HIS A 1 206 ? -8.615 17.068 54.987 1.00 58.81 206 HIS A O 1
ATOM 1479 N N . ARG A 1 207 ? -6.859 16.295 53.822 1.00 58.03 207 ARG A N 1
ATOM 1480 C CA . ARG A 1 207 ? -6.209 17.606 53.620 1.00 58.03 207 ARG A CA 1
ATOM 1481 C C . ARG A 1 207 ? -6.956 18.501 52.637 1.00 58.03 207 ARG A C 1
ATOM 1483 O O . ARG A 1 207 ? -6.956 19.710 52.833 1.00 58.03 207 ARG A O 1
ATOM 1490 N N . MET A 1 208 ? -7.564 17.934 51.595 1.00 55.09 208 MET A N 1
ATOM 1491 C CA . MET A 1 208 ? -8.349 18.700 50.619 1.00 55.09 208 MET A CA 1
ATOM 1492 C C . MET A 1 208 ? -9.692 19.171 51.186 1.00 55.09 208 MET A C 1
ATOM 1494 O O . MET A 1 208 ? -10.205 20.197 50.751 1.00 55.09 208 MET A O 1
ATOM 1498 N N . MET A 1 209 ? -10.254 18.443 52.154 1.00 58.81 209 MET A N 1
ATOM 1499 C CA . MET A 1 209 ? -11.586 18.716 52.705 1.00 58.81 209 MET A CA 1
ATOM 1500 C C . MET A 1 209 ? -11.568 19.498 54.031 1.00 58.81 209 MET A C 1
ATOM 1502 O O . MET A 1 209 ? -12.612 19.987 54.446 1.00 58.81 209 MET A O 1
ATOM 1506 N N . GLY A 1 210 ? -10.404 19.661 54.677 1.00 51.38 210 GLY A N 1
ATOM 1507 C CA . GLY A 1 210 ? -10.282 20.325 55.981 1.00 51.38 210 GLY A CA 1
ATOM 1508 C C . GLY A 1 210 ? -10.977 19.550 57.113 1.00 51.38 210 GLY A C 1
ATOM 1509 O O . GLY A 1 210 ? -11.799 18.666 56.881 1.00 51.38 210 GLY A O 1
ATOM 1510 N N . HIS A 1 211 ? -10.641 19.836 58.374 1.00 59.12 211 HIS A N 1
ATOM 1511 C CA . HIS A 1 211 ? -11.381 19.258 59.502 1.00 59.12 211 HIS A CA 1
ATOM 1512 C C . HIS A 1 211 ? -12.827 19.763 59.471 1.00 59.12 211 HIS A C 1
ATOM 1514 O O . HIS A 1 211 ? -13.055 20.964 59.594 1.00 59.12 211 HIS A O 1
ATOM 1520 N N . MET A 1 212 ? -13.791 18.854 59.328 1.00 57.66 212 MET A N 1
ATOM 1521 C CA . MET A 1 212 ? -15.209 19.198 59.306 1.00 57.66 212 MET A CA 1
ATOM 1522 C C . MET A 1 212 ? -15.952 18.454 60.407 1.00 57.66 212 MET A C 1
ATOM 1524 O O . MET A 1 212 ? -15.993 17.228 60.430 1.00 57.66 212 MET A O 1
ATOM 1528 N N . ASP A 1 213 ? -16.480 19.244 61.334 1.00 62.34 213 ASP A N 1
ATOM 1529 C CA . ASP A 1 213 ? -17.444 18.870 62.368 1.00 62.34 213 ASP A CA 1
ATOM 1530 C C . ASP A 1 213 ? -18.827 18.553 61.739 1.00 62.34 213 ASP A C 1
ATOM 1532 O O . ASP A 1 213 ? -19.062 18.823 60.556 1.00 62.34 213 ASP A O 1
ATOM 1536 N N . ASP A 1 214 ? -19.762 18.011 62.525 1.00 55.97 214 ASP A N 1
ATOM 1537 C CA . ASP A 1 214 ? -21.108 17.537 62.146 1.00 55.97 214 ASP A CA 1
ATOM 1538 C C . ASP A 1 214 ? -21.982 18.587 61.420 1.00 55.97 214 ASP A C 1
ATOM 1540 O O . ASP A 1 214 ? -22.994 18.263 60.789 1.00 55.97 214 ASP A O 1
ATOM 1544 N N . THR A 1 215 ? -21.574 19.856 61.436 1.00 54.69 215 THR A N 1
ATOM 1545 C CA . THR A 1 215 ? -22.209 20.972 60.721 1.00 54.69 215 THR A CA 1
ATOM 1546 C C . THR A 1 215 ? -22.003 20.953 59.196 1.00 54.69 215 THR A C 1
ATOM 1548 O O . THR A 1 215 ? -22.781 21.582 58.477 1.00 54.69 215 THR A O 1
ATOM 1551 N N . ALA A 1 216 ? -21.039 20.194 58.661 1.00 53.94 216 ALA A N 1
ATOM 1552 C CA . ALA A 1 216 ? -20.716 20.185 57.224 1.00 53.94 216 ALA A CA 1
ATOM 1553 C C . ALA A 1 216 ? -21.628 19.304 56.346 1.00 53.94 216 ALA A C 1
ATOM 1555 O O . ALA A 1 216 ? -21.542 19.343 55.118 1.00 53.94 216 ALA A O 1
ATOM 1556 N N . THR A 1 217 ? -22.547 18.536 56.938 1.00 52.22 217 THR A N 1
ATOM 1557 C CA . THR A 1 217 ? -23.474 17.638 56.215 1.00 52.22 217 THR A CA 1
ATOM 1558 C C . THR A 1 217 ? -24.364 18.349 55.184 1.00 52.22 217 THR A C 1
ATOM 1560 O O . THR A 1 217 ? -24.825 17.718 54.231 1.00 52.22 217 THR A O 1
ATOM 1563 N N . HIS A 1 218 ? -24.549 19.665 55.327 1.00 54.09 218 HIS A N 1
ATOM 1564 C CA . HIS A 1 218 ? -25.353 20.509 54.438 1.00 54.09 218 HIS A CA 1
ATOM 1565 C C . HIS A 1 218 ? -24.523 21.280 53.394 1.00 54.09 218 HIS A C 1
ATOM 1567 O O . HIS A 1 218 ? -25.094 21.976 52.562 1.00 54.09 218 HIS A O 1
ATOM 1573 N N . MET A 1 219 ? -23.191 21.158 53.403 1.00 50.75 219 MET A N 1
ATOM 1574 C CA . MET A 1 219 ? -22.279 21.949 52.559 1.00 50.75 219 MET A CA 1
ATOM 1575 C C . MET A 1 219 ? -21.869 21.243 51.253 1.00 50.75 219 MET A C 1
ATOM 1577 O O . MET A 1 219 ? -21.012 21.740 50.528 1.00 50.75 219 MET A O 1
ATOM 1581 N N . PHE A 1 220 ? -22.468 20.087 50.942 1.00 58.03 220 PHE A N 1
ATOM 1582 C CA . PHE A 1 220 ? -22.073 19.218 49.826 1.00 58.03 220 PHE A CA 1
ATOM 1583 C C . PHE A 1 220 ? -23.231 18.940 48.860 1.00 58.03 220 PHE A C 1
ATOM 1585 O O . PHE A 1 220 ? -23.986 17.984 49.058 1.00 58.03 220 PHE A O 1
ATOM 1592 N N . PRO A 1 221 ? -23.398 19.759 47.807 1.00 55.94 221 PRO A N 1
ATOM 1593 C CA . PRO A 1 221 ? -24.467 19.598 46.826 1.00 55.94 221 PRO A CA 1
ATOM 1594 C C . PRO A 1 221 ? -24.224 18.416 45.873 1.00 55.94 221 PRO A C 1
ATOM 1596 O O . PRO A 1 221 ? -25.184 17.855 45.343 1.00 55.94 221 PRO A O 1
ATOM 1599 N N . ASN A 1 222 ? -22.969 17.995 45.685 1.00 57.53 222 ASN A N 1
ATOM 1600 C CA . ASN A 1 222 ? -22.604 16.915 44.770 1.00 57.53 222 ASN A CA 1
ATOM 1601 C C . ASN A 1 222 ? -22.631 15.557 45.483 1.00 57.53 222 ASN A C 1
ATOM 1603 O O . ASN A 1 222 ? -22.137 15.413 46.601 1.00 57.53 222 ASN A O 1
ATOM 1607 N N . LYS A 1 223 ? -23.214 14.543 44.835 1.00 65.12 223 LYS A N 1
ATOM 1608 C CA . LYS A 1 223 ? -23.386 13.195 45.393 1.00 65.12 223 LYS A CA 1
ATOM 1609 C C . LYS A 1 223 ? -22.867 12.149 44.416 1.00 65.12 223 LYS A C 1
ATOM 1611 O O . LYS A 1 223 ? -23.444 11.991 43.344 1.00 65.12 223 LYS A O 1
ATOM 1616 N N . PHE A 1 224 ? -21.844 11.398 44.808 1.00 72.88 224 PHE A N 1
ATOM 1617 C CA . PHE A 1 224 ? -21.437 10.184 44.106 1.00 72.88 224 PHE A CA 1
ATOM 1618 C C . PHE A 1 224 ? -22.219 8.997 44.679 1.00 72.88 224 PHE A C 1
ATOM 1620 O O . PHE A 1 224 ? -22.119 8.690 45.866 1.00 72.88 224 PHE A O 1
ATOM 1627 N N . LYS A 1 225 ? -23.056 8.356 43.860 1.00 72.44 225 LYS A N 1
ATOM 1628 C CA . LYS A 1 225 ? -23.920 7.250 44.290 1.00 72.44 225 LYS A CA 1
ATOM 1629 C C . LYS A 1 225 ? -23.376 5.933 43.759 1.00 72.44 225 LYS A C 1
ATOM 1631 O O . LYS A 1 225 ? -23.253 5.771 42.551 1.00 72.44 225 LYS A O 1
ATOM 1636 N N . LEU A 1 226 ? -23.146 4.978 44.654 1.00 74.19 226 LEU A N 1
ATOM 1637 C CA . LEU A 1 226 ? -23.028 3.575 44.278 1.00 74.19 226 LEU A CA 1
ATOM 1638 C C . LEU A 1 226 ? -24.439 3.003 44.196 1.00 74.19 226 LEU A C 1
ATOM 1640 O O . LEU A 1 226 ? -25.180 3.047 45.180 1.00 74.19 226 LEU A O 1
ATOM 1644 N N . ILE A 1 227 ? -24.818 2.490 43.032 1.00 72.12 227 ILE A N 1
ATOM 1645 C CA . ILE A 1 227 ? -26.106 1.833 42.802 1.00 72.12 227 ILE A CA 1
ATOM 1646 C C . ILE A 1 227 ? -25.867 0.369 42.443 1.00 72.12 227 ILE A C 1
ATOM 1648 O O . ILE A 1 227 ? -24.867 0.043 41.810 1.00 72.12 227 ILE A O 1
ATOM 1652 N N . ASN A 1 228 ? -26.755 -0.523 42.869 1.00 70.81 228 ASN A N 1
ATOM 1653 C CA . ASN A 1 228 ? -26.712 -1.913 42.423 1.00 70.81 228 ASN A CA 1
ATOM 1654 C C . ASN A 1 228 ? -27.357 -2.061 41.029 1.00 70.81 228 ASN A C 1
ATOM 1656 O O . ASN A 1 228 ? -27.959 -1.127 40.495 1.00 70.81 228 ASN A O 1
ATOM 1660 N N . SER A 1 229 ? -27.303 -3.272 40.473 1.00 64.31 229 SER A N 1
ATOM 1661 C CA . SER A 1 229 ? -27.906 -3.611 39.176 1.00 64.31 229 SER A CA 1
ATOM 1662 C C . SER A 1 229 ? -29.434 -3.462 39.122 1.00 64.31 229 SER A C 1
ATOM 1664 O O . SER A 1 229 ? -29.998 -3.420 38.033 1.00 64.31 229 SER A O 1
ATOM 1666 N N . SER A 1 230 ? -30.117 -3.340 40.268 1.00 68.62 230 SER A N 1
ATOM 1667 C CA . SER A 1 230 ? -31.555 -3.045 40.339 1.00 68.62 230 SER A CA 1
ATOM 1668 C C . SER A 1 230 ? -31.868 -1.545 40.429 1.00 68.62 230 SER A C 1
ATOM 1670 O O . SER A 1 230 ? -33.023 -1.183 40.642 1.00 68.62 230 SER A O 1
ATOM 1672 N N . GLY A 1 231 ? -30.863 -0.666 40.322 1.00 62.38 231 GLY A N 1
ATOM 1673 C CA . GLY A 1 231 ? -31.016 0.790 40.437 1.00 62.38 231 GLY A CA 1
ATOM 1674 C C . GLY A 1 231 ? -31.166 1.304 41.875 1.00 62.38 231 GLY A C 1
ATOM 1675 O O . GLY A 1 231 ? -31.407 2.494 42.088 1.00 62.38 231 GLY A O 1
ATOM 1676 N N . THR A 1 232 ? -31.011 0.438 42.877 1.00 78.81 232 THR A N 1
ATOM 1677 C CA . THR A 1 232 ? -31.063 0.808 44.295 1.00 78.81 232 THR A CA 1
ATOM 1678 C C . THR A 1 232 ? -29.747 1.453 44.707 1.00 78.81 232 THR A C 1
ATOM 1680 O O . THR A 1 232 ? -28.681 0.885 44.483 1.00 78.81 232 THR A O 1
ATOM 1683 N N . VAL A 1 233 ? -29.811 2.612 45.367 1.00 75.75 233 VAL A N 1
ATOM 1684 C CA . VAL A 1 233 ? -28.628 3.278 45.929 1.00 75.75 233 VAL A CA 1
ATOM 1685 C C . VAL A 1 233 ? -28.098 2.473 47.115 1.00 75.75 233 VAL A C 1
ATOM 1687 O O . VAL A 1 233 ? -28.726 2.430 48.168 1.00 75.75 233 VAL A O 1
ATOM 1690 N N . LEU A 1 234 ? -26.940 1.842 46.926 1.00 72.56 234 LEU A N 1
ATOM 1691 C CA . LEU A 1 234 ? -26.198 1.110 47.952 1.00 72.56 234 LEU A CA 1
ATOM 1692 C C . LEU A 1 234 ? -25.525 2.075 48.928 1.00 72.56 234 LEU A C 1
ATOM 1694 O O . LEU A 1 234 ? -25.578 1.870 50.135 1.00 72.56 234 LEU A O 1
ATOM 1698 N N . THR A 1 235 ? -24.896 3.133 48.409 1.00 74.94 235 THR A N 1
ATOM 1699 C CA . THR A 1 235 ? -24.299 4.179 49.243 1.00 74.94 235 THR A CA 1
ATOM 1700 C C . THR A 1 235 ? -24.214 5.502 48.492 1.00 74.94 235 THR A C 1
ATOM 1702 O O . THR A 1 235 ? -24.179 5.534 47.262 1.00 74.94 235 THR A O 1
ATOM 1705 N N . THR A 1 236 ? -24.192 6.609 49.228 1.00 71.19 236 THR A N 1
ATOM 1706 C CA . THR A 1 236 ? -24.015 7.954 48.670 1.00 71.19 236 THR A CA 1
ATOM 1707 C C . THR A 1 236 ? -22.850 8.630 49.370 1.00 71.19 236 THR A C 1
ATOM 1709 O O . THR A 1 236 ? -22.912 8.882 50.569 1.00 71.19 236 THR A O 1
ATOM 1712 N N . TYR A 1 237 ? -21.814 8.966 48.615 1.00 68.19 237 TYR A N 1
ATOM 1713 C CA . TYR A 1 237 ? -20.720 9.806 49.076 1.00 68.19 237 TYR A CA 1
ATOM 1714 C C . TYR A 1 237 ? -21.042 11.262 48.754 1.00 68.19 237 TYR A C 1
ATOM 1716 O O . TYR A 1 237 ? -21.411 11.599 47.628 1.00 68.19 237 TYR A O 1
ATOM 1724 N N . HIS A 1 238 ? -20.953 12.121 49.763 1.00 66.00 238 HIS A N 1
ATOM 1725 C CA . HIS A 1 238 ? -21.185 13.553 49.625 1.00 66.00 238 HIS A CA 1
ATOM 1726 C C . HIS A 1 238 ? -19.852 14.218 49.262 1.00 66.00 238 HIS A C 1
ATOM 1728 O O . HIS A 1 238 ? -18.873 14.091 49.995 1.00 66.00 238 HIS A O 1
ATOM 1734 N N . CYS A 1 239 ? -19.803 14.881 48.111 1.00 58.81 239 CYS A N 1
ATOM 1735 C CA . CYS A 1 239 ? -18.598 15.489 47.557 1.00 58.81 239 CYS A CA 1
ATOM 1736 C C . CYS A 1 239 ? -18.648 17.017 47.712 1.00 58.81 239 CYS A C 1
ATOM 1738 O O . CYS A 1 239 ? -19.713 17.629 47.601 1.00 58.81 239 CYS A O 1
ATOM 1740 N N . ALA A 1 240 ? -17.482 17.634 47.928 1.00 54.81 240 ALA A N 1
ATOM 1741 C CA . ALA A 1 240 ? -17.336 19.085 48.031 1.00 54.81 240 ALA A CA 1
ATOM 1742 C C . ALA A 1 240 ? -17.941 19.826 46.821 1.00 54.81 240 ALA A C 1
ATOM 1744 O O . ALA A 1 240 ? -17.729 19.435 45.674 1.00 54.81 240 ALA A O 1
ATOM 1745 N N . GLY A 1 241 ? -18.694 20.899 47.075 1.00 52.66 241 GLY A N 1
ATOM 1746 C CA . GLY A 1 241 ? -19.228 21.785 46.041 1.00 52.66 241 GLY A CA 1
ATOM 1747 C C . GLY A 1 241 ? -19.895 23.009 46.663 1.00 52.66 241 GLY A C 1
ATOM 1748 O O . GLY A 1 241 ? -20.488 22.918 47.731 1.00 52.66 241 GLY A O 1
ATOM 1749 N N . THR A 1 242 ? -19.790 24.173 46.035 1.00 45.09 242 THR A N 1
ATOM 1750 C CA . THR A 1 242 ? -20.475 25.381 46.512 1.00 45.09 242 THR A CA 1
ATOM 1751 C C . THR A 1 242 ? -21.909 25.381 46.001 1.00 45.09 242 THR A C 1
ATOM 1753 O O . THR A 1 242 ? -22.134 25.293 44.796 1.00 45.09 242 THR A O 1
ATOM 1756 N N . GLN A 1 243 ? -22.888 25.480 46.900 1.00 48.78 243 GLN A N 1
ATOM 1757 C CA . GLN A 1 243 ? -24.278 25.698 46.510 1.00 48.78 243 GLN A CA 1
ATOM 1758 C C . GLN A 1 243 ? -24.409 27.144 46.011 1.00 48.78 243 GLN A C 1
ATOM 1760 O O . GLN A 1 243 ? -24.450 28.076 46.814 1.00 48.78 243 GLN A O 1
ATOM 1765 N N . GLU A 1 244 ? -24.437 27.358 44.693 1.00 45.78 244 GLU A N 1
ATOM 1766 C CA . GLU A 1 244 ? -24.877 28.650 44.164 1.00 45.78 244 GLU A CA 1
ATOM 1767 C C . GLU A 1 244 ? -26.320 28.897 44.629 1.00 45.78 244 GLU A C 1
ATOM 1769 O O . GLU A 1 244 ? -27.222 28.108 44.344 1.00 45.78 244 GLU A O 1
ATOM 1774 N N . GLY A 1 245 ? -26.534 29.990 45.366 1.00 49.78 245 GLY A N 1
ATOM 1775 C CA . GLY A 1 245 ? -27.871 30.553 45.562 1.00 49.78 245 GLY A CA 1
ATOM 1776 C C . GLY A 1 245 ? -28.497 30.481 46.957 1.00 49.78 245 GLY A C 1
ATOM 1777 O O . GLY A 1 245 ? -29.684 30.775 47.060 1.00 49.78 245 GLY A O 1
ATOM 1778 N N . VAL A 1 246 ? -27.768 30.168 48.035 1.00 46.22 246 VAL A N 1
ATOM 1779 C CA . VAL A 1 246 ? -28.303 30.378 49.400 1.00 46.22 246 VAL A CA 1
ATOM 1780 C C . VAL A 1 246 ? -27.752 31.678 49.979 1.00 46.22 246 VAL A C 1
ATOM 1782 O O . VAL A 1 246 ? -26.746 31.700 50.683 1.00 46.22 246 VAL A O 1
ATOM 1785 N N . THR A 1 247 ? -28.409 32.789 49.649 1.00 46.16 247 THR A N 1
ATOM 1786 C CA . THR A 1 247 ? -28.305 34.033 50.423 1.00 46.16 247 THR A CA 1
ATOM 1787 C C . THR A 1 247 ? -28.968 33.818 51.782 1.00 46.16 247 THR A C 1
ATOM 1789 O O . THR A 1 247 ? -30.153 33.488 51.830 1.00 46.16 247 THR A O 1
ATOM 1792 N N . THR A 1 248 ? -28.184 33.969 52.851 1.00 44.81 248 THR A N 1
ATOM 1793 C CA . THR A 1 248 ? -28.631 33.980 54.256 1.00 44.81 248 THR A CA 1
ATOM 1794 C C . THR A 1 248 ? -29.631 35.086 54.542 1.00 44.81 248 THR A C 1
ATOM 1796 O O . THR A 1 248 ? -29.385 36.208 54.038 1.00 44.81 248 THR A O 1
#

Secondary structure (DSSP, 8-state):
--S-SEEE-TT--EEESS----SS-----STT-EEEESTT--EEEEEETTTEEEEEE---STT-----------S---TT-EEEEEEEE-TT-TT-GGGGSEEEEEEEEESS--BTTB--EEEEEEE-SSSS-EEEEEE-TT--EE-TT--S------PPPPTT-S------------TT-S--------SS-S-------HHHHHHHH----GGGGGS--EEEEEE-TTS-EEEEEEE----TT---